Protein AF-A0A2G7GCL4-F1 (afdb_monomer_lite)

Radius of gyration: 26.11 Å; chains: 1; bounding box: 49×67×112 Å

Structure (mmCIF, N/CA/C/O backbone):
data_AF-A0A2G7GCL4-F1
#
_entry.id   AF-A0A2G7GCL4-F1
#
loop_
_atom_site.group_PDB
_atom_site.id
_atom_site.type_symbol
_atom_site.label_atom_id
_atom_site.label_alt_id
_atom_site.label_comp_id
_atom_site.label_asym_id
_atom_site.label_entity_id
_atom_site.label_seq_id
_atom_site.pdbx_PDB_ins_code
_atom_site.Cartn_x
_atom_site.Cartn_y
_atom_site.Cartn_z
_atom_site.occupancy
_atom_site.B_iso_or_equiv
_atom_site.auth_seq_id
_atom_site.auth_comp_id
_atom_site.auth_asym_id
_atom_site.auth_atom_id
_atom_site.pdbx_PDB_model_num
ATOM 1 N N . MET A 1 1 ? -1.255 14.300 70.061 1.00 34.47 1 MET A N 1
ATOM 2 C CA . MET A 1 1 ? -2.234 13.269 69.659 1.00 34.47 1 MET A CA 1
ATOM 3 C C . MET A 1 1 ? -1.829 12.737 68.289 1.00 34.47 1 MET A C 1
ATOM 5 O O . MET A 1 1 ? -1.855 13.490 67.329 1.00 34.47 1 MET A O 1
ATOM 9 N N . GLN A 1 2 ? -1.358 11.488 68.233 1.00 33.50 2 GLN A N 1
ATOM 10 C CA . GLN A 1 2 ? -1.425 10.609 67.046 1.00 33.50 2 GLN A CA 1
ATOM 11 C C . GLN A 1 2 ? -2.884 10.098 66.883 1.00 33.50 2 GLN A C 1
ATOM 13 O O . GLN A 1 2 ? -3.646 10.353 67.822 1.00 33.50 2 GLN A O 1
ATOM 18 N N . PRO A 1 3 ? -3.308 9.356 65.823 1.00 44.25 3 PRO A N 1
ATOM 19 C CA . PRO A 1 3 ? -2.540 8.522 64.867 1.00 44.25 3 PRO A CA 1
ATOM 20 C C . PRO A 1 3 ? -3.001 8.709 63.384 1.00 44.25 3 PRO A C 1
ATOM 22 O O . PRO A 1 3 ? -3.888 9.504 63.118 1.00 44.25 3 PRO A O 1
ATOM 25 N N . LEU A 1 4 ? -2.397 8.144 62.329 1.00 31.39 4 LEU A N 1
ATOM 26 C CA . LEU A 1 4 ? -2.371 6.722 61.967 1.00 31.39 4 LEU A CA 1
ATOM 27 C C . LEU A 1 4 ? -1.352 6.429 60.851 1.00 31.39 4 LEU A C 1
ATOM 29 O O . LEU A 1 4 ? -1.263 7.119 59.840 1.00 31.39 4 LEU A O 1
ATOM 33 N N . PHE A 1 5 ? -0.636 5.330 61.067 1.00 28.91 5 PHE A N 1
ATOM 34 C CA . PHE A 1 5 ? 0.235 4.606 60.150 1.00 28.91 5 PHE A CA 1
ATOM 35 C C . PHE A 1 5 ? -0.515 4.034 58.935 1.00 28.91 5 PHE A C 1
ATOM 37 O O . PHE A 1 5 ? -1.630 3.541 59.091 1.00 28.91 5 PHE A O 1
ATOM 44 N N . ARG A 1 6 ? 0.178 3.910 57.792 1.00 32.03 6 ARG A N 1
ATOM 45 C CA . ARG A 1 6 ? 0.459 2.613 57.131 1.00 32.03 6 ARG A CA 1
ATOM 46 C C . ARG A 1 6 ? 1.382 2.808 55.924 1.00 32.03 6 ARG A C 1
ATOM 48 O O . ARG A 1 6 ? 0.963 3.227 54.855 1.00 32.03 6 ARG A O 1
ATOM 55 N N . ILE A 1 7 ? 2.642 2.434 56.117 1.00 35.44 7 ILE A N 1
ATOM 56 C CA . ILE A 1 7 ? 3.541 2.012 55.044 1.00 35.44 7 ILE A CA 1
ATOM 57 C C . ILE A 1 7 ? 3.104 0.593 54.671 1.00 35.44 7 ILE A C 1
ATOM 59 O O . ILE A 1 7 ? 3.055 -0.277 55.542 1.00 35.44 7 ILE A O 1
ATOM 63 N N . TRP A 1 8 ? 2.765 0.368 53.404 1.00 28.52 8 TRP A N 1
ATOM 64 C CA . TRP A 1 8 ? 2.705 -0.965 52.813 1.00 28.52 8 TRP A CA 1
ATOM 65 C C . TRP A 1 8 ? 3.650 -1.020 51.619 1.00 28.52 8 TRP A C 1
ATOM 67 O O . TRP A 1 8 ? 3.613 -0.200 50.706 1.00 28.52 8 TRP A O 1
ATOM 77 N N . THR A 1 9 ? 4.527 -2.005 51.698 1.00 33.12 9 THR A N 1
ATOM 78 C CA . THR A 1 9 ? 5.409 -2.516 50.667 1.00 33.12 9 THR A CA 1
ATOM 79 C C . THR A 1 9 ? 4.602 -3.187 49.551 1.00 33.12 9 THR A C 1
ATOM 81 O O . THR A 1 9 ? 3.688 -3.957 49.825 1.00 33.12 9 THR A O 1
ATOM 84 N N . GLN A 1 10 ? 4.975 -2.912 48.299 1.00 31.59 10 GLN A N 1
ATOM 85 C CA . GLN A 1 10 ? 5.361 -3.872 47.247 1.00 31.59 10 GLN A CA 1
ATOM 86 C C . GLN A 1 10 ? 4.987 -3.345 45.847 1.00 31.59 10 GLN A C 1
ATOM 88 O O . GLN A 1 10 ? 3.812 -3.090 45.582 1.00 31.59 10 GLN A O 1
ATOM 93 N N . PRO A 1 11 ? 5.951 -3.230 44.913 1.00 31.78 11 PRO A N 1
ATOM 94 C CA . PRO A 1 11 ? 5.629 -3.072 43.503 1.00 31.78 11 PRO A CA 1
ATOM 95 C C . PRO A 1 11 ? 5.008 -4.376 42.993 1.00 31.78 11 PRO A C 1
ATOM 97 O O . PRO A 1 11 ? 5.605 -5.447 43.112 1.00 31.78 11 PRO A O 1
ATOM 100 N N . ARG A 1 12 ? 3.802 -4.294 42.419 1.00 30.84 12 ARG A N 1
ATOM 101 C CA . ARG A 1 12 ? 3.259 -5.391 41.613 1.00 30.84 12 ARG A CA 1
ATOM 102 C C . ARG A 1 12 ? 4.207 -5.612 40.441 1.00 30.84 12 ARG A C 1
ATOM 104 O O . ARG A 1 12 ? 4.408 -4.731 39.610 1.00 30.84 12 ARG A O 1
ATOM 111 N N . THR A 1 13 ? 4.795 -6.794 40.414 1.00 31.61 13 THR A N 1
ATOM 112 C CA . THR A 1 13 ? 5.528 -7.335 39.282 1.00 31.61 13 THR A CA 1
ATOM 113 C C . THR A 1 13 ? 4.618 -7.343 38.054 1.00 31.61 13 THR A C 1
ATOM 115 O O . THR A 1 13 ? 3.558 -7.968 38.055 1.00 31.61 13 THR A O 1
ATOM 118 N N . LEU A 1 14 ? 5.027 -6.638 36.998 1.00 31.55 14 LEU A N 1
ATOM 119 C CA . LEU A 1 14 ? 4.487 -6.839 35.657 1.00 31.55 14 LEU A CA 1
ATOM 120 C C . LEU A 1 14 ? 4.837 -8.271 35.246 1.00 31.55 14 LEU A C 1
ATOM 122 O O . LEU A 1 14 ? 5.999 -8.594 35.000 1.00 31.55 14 LEU A O 1
ATOM 126 N N . SER A 1 15 ? 3.842 -9.154 35.236 1.00 29.58 15 SER A N 1
ATOM 127 C CA . SER A 1 15 ? 3.988 -10.481 34.656 1.00 29.58 15 SER A CA 1
ATOM 128 C C . SER A 1 15 ? 4.173 -10.330 33.151 1.00 29.58 15 SER A C 1
ATOM 130 O O . SER A 1 15 ? 3.263 -9.898 32.444 1.00 29.58 15 SER A O 1
ATOM 132 N N . THR A 1 16 ? 5.353 -10.692 32.667 1.00 36.16 16 THR A N 1
ATOM 133 C CA . THR A 1 16 ? 5.615 -10.919 31.250 1.00 36.16 16 THR A CA 1
ATOM 134 C C . THR A 1 16 ? 4.703 -12.038 30.728 1.00 36.16 16 THR A C 1
ATOM 136 O O . THR A 1 16 ? 4.545 -13.063 31.405 1.00 36.16 16 THR A O 1
ATOM 139 N N . PRO A 1 17 ? 4.104 -11.907 29.532 1.00 33.00 17 PRO A N 1
ATOM 140 C CA . PRO A 1 17 ? 3.507 -13.051 28.857 1.00 33.00 17 PRO A CA 1
ATOM 141 C C . PRO A 1 17 ? 4.600 -14.095 28.610 1.00 33.00 17 PRO A C 1
ATOM 143 O O . PRO A 1 17 ? 5.636 -13.800 28.011 1.00 33.00 17 PRO A O 1
ATOM 146 N N . ARG A 1 18 ? 4.402 -15.316 29.118 1.00 31.20 18 ARG A N 1
ATOM 147 C CA . ARG A 1 18 ? 5.314 -16.434 28.860 1.00 31.20 18 ARG A CA 1
ATOM 148 C C . ARG A 1 18 ? 5.315 -16.780 27.363 1.00 31.20 18 ARG A C 1
ATOM 150 O O . ARG A 1 18 ? 4.242 -16.826 26.762 1.00 31.20 18 ARG A O 1
ATOM 157 N N . PRO A 1 19 ? 6.483 -17.100 26.783 1.00 33.97 19 PRO A N 1
ATOM 158 C CA . PRO A 1 19 ? 6.584 -17.569 25.411 1.00 33.97 19 PRO A CA 1
ATOM 159 C C . PRO A 1 19 ? 6.065 -19.010 25.332 1.00 33.97 19 PRO A C 1
ATOM 161 O O . PRO A 1 19 ? 6.583 -19.902 26.005 1.00 33.97 19 PRO A O 1
ATOM 164 N N . PHE A 1 20 ? 5.050 -19.261 24.509 1.00 32.16 20 PHE A N 1
ATOM 165 C CA . PHE A 1 20 ? 4.654 -20.623 24.159 1.00 32.16 20 PHE A CA 1
ATOM 166 C C . PHE A 1 20 ? 5.463 -21.096 22.951 1.00 32.16 20 PHE A C 1
ATOM 168 O O . PHE A 1 20 ? 5.054 -20.937 21.808 1.00 32.16 20 PHE A O 1
ATOM 175 N N . LEU A 1 21 ? 6.612 -21.715 23.220 1.00 35.19 21 LEU A N 1
ATOM 176 C CA . LEU A 1 21 ? 7.235 -22.677 22.314 1.00 35.19 21 LEU A CA 1
ATOM 177 C C . LEU A 1 21 ? 7.786 -23.846 23.134 1.00 35.19 21 LEU A C 1
ATOM 179 O O . LEU A 1 21 ? 8.805 -23.710 23.801 1.00 35.19 21 LEU A O 1
ATOM 183 N N . SER A 1 22 ? 7.130 -25.007 23.055 1.00 28.30 22 SER A N 1
ATOM 184 C CA . SER A 1 22 ? 7.826 -26.300 23.002 1.00 28.30 22 SER A CA 1
ATOM 185 C C . SER A 1 22 ? 6.881 -27.414 22.539 1.00 28.30 22 SER A C 1
ATOM 187 O O . SER A 1 22 ? 5.904 -27.753 23.200 1.00 28.30 22 SER A O 1
ATOM 189 N N . SER A 1 23 ? 7.172 -27.989 21.376 1.00 31.08 23 SER A N 1
ATOM 190 C CA . SER A 1 23 ? 7.151 -29.444 21.165 1.00 31.08 23 SER A CA 1
ATOM 191 C C . SER A 1 23 ? 7.752 -29.752 19.795 1.00 31.08 23 SER A C 1
ATOM 193 O O . SER A 1 23 ? 7.082 -29.897 18.779 1.00 31.08 23 SER A O 1
ATOM 195 N N . ILE A 1 24 ? 9.081 -29.839 19.798 1.00 34.69 24 ILE A N 1
ATOM 196 C CA 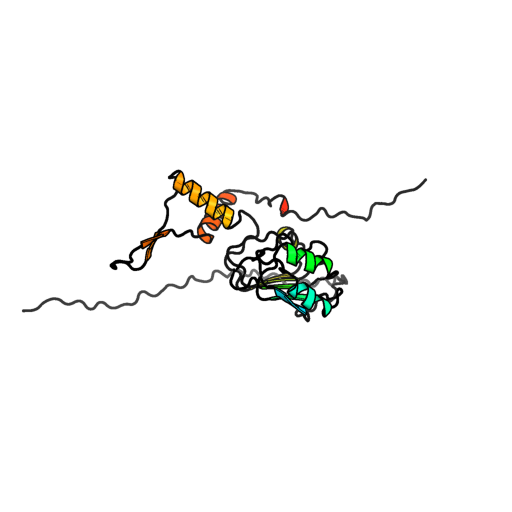. ILE A 1 24 ? 9.858 -30.536 18.779 1.00 34.69 24 ILE A CA 1
ATOM 197 C C . ILE A 1 24 ? 9.599 -32.031 18.988 1.00 34.69 24 ILE A C 1
ATOM 199 O O . ILE A 1 24 ? 10.014 -32.589 20.002 1.00 34.69 24 ILE A O 1
ATOM 203 N N . LEU A 1 25 ? 8.956 -32.690 18.024 1.00 34.44 25 LEU A N 1
ATOM 204 C CA . LEU A 1 25 ? 9.094 -34.132 17.844 1.00 34.44 25 LEU A CA 1
ATOM 205 C C . LEU A 1 25 ? 10.123 -34.380 16.740 1.00 34.44 25 LEU A C 1
ATOM 207 O O . LEU A 1 25 ? 9.911 -34.070 15.571 1.00 34.44 25 LEU A O 1
ATOM 211 N N . HIS A 1 26 ? 11.263 -34.927 17.156 1.00 29.97 26 HIS A N 1
ATOM 212 C CA . HIS A 1 26 ? 12.289 -35.512 16.302 1.00 29.97 26 HIS A CA 1
ATOM 213 C C . HIS A 1 26 ? 11.703 -36.604 15.391 1.00 29.97 26 HIS A C 1
ATOM 215 O O . HIS A 1 26 ? 11.129 -37.577 15.881 1.00 29.97 26 HIS A O 1
ATOM 221 N N . ARG A 1 27 ? 11.986 -36.532 14.085 1.00 29.58 27 ARG A N 1
ATOM 222 C CA . ARG A 1 27 ? 12.195 -37.723 13.247 1.00 29.58 27 ARG A CA 1
ATOM 223 C C . ARG A 1 27 ? 13.340 -37.490 12.251 1.00 29.58 27 ARG A C 1
ATOM 225 O O . ARG A 1 27 ? 13.553 -36.353 11.840 1.00 29.58 27 ARG A O 1
ATOM 232 N N . PRO A 1 28 ? 14.115 -38.541 11.931 1.00 32.56 28 PRO A N 1
ATOM 233 C CA . PRO A 1 28 ? 15.474 -38.410 11.422 1.00 32.56 28 PRO A CA 1
ATOM 234 C C . PRO A 1 28 ? 15.552 -38.140 9.916 1.00 32.56 28 PRO A C 1
ATOM 236 O O . PRO A 1 28 ? 14.681 -38.532 9.142 1.00 32.56 28 PRO A O 1
ATOM 239 N N . ASN A 1 29 ? 16.673 -37.516 9.547 1.00 35.94 29 ASN A N 1
ATOM 240 C CA . ASN A 1 29 ? 17.211 -37.320 8.202 1.00 35.94 29 ASN A CA 1
ATOM 241 C C . ASN A 1 29 ? 16.933 -38.484 7.237 1.00 35.94 29 ASN A C 1
ATOM 243 O O . ASN A 1 29 ? 17.427 -39.593 7.436 1.00 35.94 29 ASN A O 1
ATOM 247 N N . ALA A 1 30 ? 16.297 -38.170 6.110 1.00 30.78 30 ALA A N 1
ATOM 248 C CA . ALA A 1 30 ? 16.433 -38.927 4.874 1.00 30.78 30 ALA A CA 1
ATOM 249 C C . ALA A 1 30 ? 16.837 -37.954 3.759 1.00 30.78 30 ALA A C 1
ATOM 251 O O . ALA A 1 30 ? 16.027 -37.191 3.240 1.00 30.78 30 ALA A O 1
ATOM 252 N N . TYR A 1 31 ? 18.125 -37.965 3.417 1.00 33.78 31 TYR A N 1
ATOM 253 C CA . TYR A 1 31 ? 18.654 -37.307 2.227 1.00 33.78 31 TYR A CA 1
ATOM 254 C C . TYR A 1 31 ? 18.072 -37.981 0.978 1.00 33.78 31 TYR A C 1
ATOM 256 O O . TYR A 1 31 ? 18.535 -39.047 0.574 1.00 33.78 31 TYR A O 1
ATOM 264 N N . SER A 1 32 ? 17.108 -37.348 0.313 1.00 34.53 32 SER A N 1
ATOM 265 C CA . SER A 1 32 ? 16.798 -37.651 -1.084 1.00 34.53 32 SER A CA 1
ATOM 266 C C . SER A 1 32 ? 17.599 -36.707 -1.981 1.00 34.53 32 SER A C 1
ATOM 268 O O . SER A 1 32 ? 17.262 -35.534 -2.141 1.00 34.53 32 SER A O 1
ATOM 270 N N . LYS A 1 33 ? 18.687 -37.221 -2.570 1.00 40.50 33 LYS A N 1
ATOM 271 C CA . LYS A 1 33 ? 19.385 -36.586 -3.697 1.00 40.50 33 LYS A CA 1
ATOM 272 C C . LYS A 1 33 ? 18.438 -36.536 -4.901 1.00 40.50 33 LYS A C 1
ATOM 274 O O . LYS A 1 33 ? 18.411 -37.457 -5.707 1.00 40.50 33 LYS A O 1
ATOM 279 N N . GLY A 1 34 ? 17.693 -35.446 -5.030 1.00 32.16 34 GLY A N 1
ATOM 280 C CA . GLY A 1 34 ? 17.036 -35.040 -6.266 1.00 32.16 34 GLY A CA 1
ATOM 281 C C . GLY A 1 34 ? 17.627 -33.711 -6.711 1.00 32.16 34 GLY A C 1
ATOM 282 O O . GLY A 1 34 ? 17.251 -32.667 -6.191 1.00 32.16 34 GLY A O 1
ATOM 283 N N . ARG A 1 35 ? 18.581 -33.732 -7.651 1.00 37.94 35 ARG A N 1
ATOM 284 C CA . ARG A 1 35 ? 18.960 -32.522 -8.393 1.00 37.94 35 ARG A CA 1
ATOM 285 C C . ARG A 1 35 ? 17.772 -32.142 -9.277 1.00 37.94 35 ARG A C 1
ATOM 287 O O . ARG A 1 35 ? 17.661 -32.648 -10.387 1.00 37.94 35 ARG A O 1
ATOM 294 N N . MET A 1 36 ? 16.913 -31.246 -8.806 1.00 36.25 36 MET A N 1
ATOM 295 C CA . MET A 1 36 ? 16.247 -30.318 -9.712 1.00 36.25 36 MET A CA 1
ATOM 296 C C . MET A 1 36 ? 17.133 -29.082 -9.787 1.00 36.25 36 MET A C 1
ATOM 298 O O . MET A 1 36 ? 17.322 -28.377 -8.798 1.00 36.25 36 MET A O 1
ATOM 302 N N . ALA A 1 37 ? 17.737 -28.869 -10.954 1.00 38.06 37 ALA A N 1
ATOM 303 C CA . ALA A 1 37 ? 18.335 -27.592 -11.294 1.00 38.06 37 ALA A CA 1
ATOM 304 C C . ALA A 1 37 ? 17.191 -26.575 -11.370 1.00 38.06 37 ALA A C 1
ATOM 306 O O . ALA A 1 37 ? 16.539 -26.433 -12.400 1.00 38.06 37 ALA A O 1
ATOM 307 N N . SER A 1 38 ? 16.893 -25.936 -10.241 1.00 38.28 38 SER A N 1
ATOM 308 C CA . SER A 1 38 ? 16.047 -24.758 -10.233 1.00 38.28 38 SER A CA 1
ATOM 309 C C . SER A 1 38 ? 16.881 -23.643 -10.844 1.00 38.28 38 SER A C 1
ATOM 311 O O . SER A 1 38 ? 17.872 -23.210 -10.254 1.00 38.28 38 SER A O 1
ATOM 313 N N . THR A 1 39 ? 16.525 -23.216 -12.051 1.00 36.31 39 THR A N 1
ATOM 314 C CA . THR A 1 39 ? 16.969 -21.944 -12.624 1.00 36.31 39 THR A CA 1
ATOM 315 C C . THR A 1 39 ? 16.328 -20.813 -11.820 1.00 36.31 39 THR A C 1
ATOM 317 O O . THR A 1 39 ? 15.466 -20.090 -12.308 1.00 36.31 39 THR A O 1
ATOM 320 N N . VAL A 1 40 ? 16.702 -20.698 -10.546 1.00 44.78 40 VAL A N 1
ATOM 321 C CA . VAL A 1 40 ? 16.515 -19.473 -9.784 1.00 44.78 40 VAL A CA 1
ATOM 322 C C . VAL A 1 40 ? 17.597 -18.554 -10.309 1.00 44.78 40 VAL A C 1
ATOM 324 O O . VAL A 1 40 ? 18.769 -18.709 -9.964 1.00 44.78 40 VAL A O 1
ATOM 327 N N . THR A 1 41 ? 17.221 -17.641 -11.203 1.00 47.59 41 THR A N 1
ATOM 328 C CA . THR A 1 41 ? 17.999 -16.426 -11.438 1.00 47.59 41 THR A CA 1
ATOM 329 C C . THR A 1 41 ? 18.402 -15.911 -10.067 1.00 47.59 41 THR A C 1
ATOM 331 O O . THR A 1 41 ? 17.537 -15.714 -9.214 1.00 47.59 41 THR A O 1
ATOM 334 N N . GLN A 1 42 ? 19.706 -15.835 -9.818 1.00 48.59 42 GLN A N 1
ATOM 335 C CA . GLN A 1 42 ? 20.280 -15.525 -8.518 1.00 48.59 42 GLN A CA 1
ATOM 336 C C . GLN A 1 42 ? 19.870 -14.095 -8.141 1.00 48.59 42 GLN A C 1
ATOM 338 O O . GLN A 1 42 ? 20.578 -13.139 -8.436 1.00 48.59 42 GLN A O 1
ATOM 343 N N . LEU A 1 43 ? 18.681 -13.940 -7.554 1.00 54.03 43 LEU A N 1
ATOM 344 C CA . LEU A 1 43 ? 18.196 -12.671 -7.036 1.00 54.03 43 LEU A CA 1
ATOM 345 C C . LEU A 1 43 ? 19.188 -12.248 -5.960 1.00 54.03 43 LEU A C 1
ATOM 347 O O . LEU A 1 43 ? 19.338 -12.920 -4.936 1.00 54.03 43 LEU A O 1
ATOM 351 N N . SER A 1 44 ? 19.906 -11.155 -6.215 1.00 60.66 44 SER A N 1
ATOM 352 C CA . SER A 1 44 ? 20.690 -10.522 -5.165 1.00 60.66 44 SER A CA 1
ATOM 353 C C . SER A 1 44 ? 19.735 -10.186 -4.024 1.00 60.66 44 SER A C 1
ATOM 355 O O . SER A 1 44 ? 18.756 -9.472 -4.225 1.00 60.66 44 SER A O 1
ATOM 357 N N . LEU A 1 45 ? 20.013 -10.691 -2.820 1.00 57.75 45 LEU A N 1
ATOM 358 C CA . LEU A 1 45 ? 19.227 -10.374 -1.620 1.00 57.75 45 LEU A CA 1
ATOM 359 C C . LEU A 1 45 ? 19.344 -8.891 -1.223 1.00 57.75 45 LEU A C 1
ATOM 361 O O . LEU A 1 45 ? 18.579 -8.417 -0.388 1.00 57.75 45 LEU A O 1
ATOM 365 N N . LYS A 1 46 ? 20.305 -8.170 -1.814 1.00 66.06 46 LYS A N 1
ATOM 366 C CA . LYS A 1 46 ? 20.506 -6.724 -1.691 1.00 66.06 46 LYS A CA 1
ATOM 367 C C . LYS A 1 46 ? 20.854 -6.166 -3.075 1.00 66.06 46 LYS A C 1
ATOM 369 O O . LYS A 1 46 ? 22.040 -6.009 -3.381 1.00 66.06 46 LYS A O 1
ATOM 374 N N . PRO A 1 47 ? 19.870 -5.987 -3.968 1.00 79.25 47 PRO A N 1
ATOM 375 C CA . PRO A 1 47 ? 20.148 -5.375 -5.257 1.00 79.25 47 PRO A CA 1
ATOM 376 C C . PRO A 1 47 ? 20.565 -3.911 -5.054 1.00 79.25 47 PRO A C 1
ATOM 378 O O . PRO A 1 47 ? 20.304 -3.322 -4.008 1.00 79.25 47 PRO A O 1
ATOM 381 N N . HIS A 1 48 ? 21.275 -3.338 -6.025 1.00 88.31 48 HIS A N 1
ATOM 382 C CA . HIS A 1 48 ? 21.583 -1.911 -6.006 1.00 88.31 48 HIS A CA 1
ATOM 383 C C . HIS A 1 48 ? 20.378 -1.153 -6.562 1.00 88.31 48 HIS A C 1
ATOM 385 O O . HIS A 1 48 ? 20.104 -1.233 -7.759 1.00 88.31 48 HIS A O 1
ATOM 391 N N . HIS A 1 49 ? 19.633 -0.475 -5.691 1.00 92.38 49 HIS A N 1
ATOM 392 C CA . HIS A 1 49 ? 18.437 0.261 -6.089 1.00 92.38 49 HIS A CA 1
ATOM 393 C C . HIS A 1 49 ? 18.771 1.656 -6.594 1.00 92.38 49 HIS A C 1
ATOM 395 O O . HIS A 1 49 ? 19.515 2.397 -5.950 1.00 92.38 49 HIS A O 1
ATOM 401 N N . HIS A 1 50 ? 18.147 2.029 -7.707 1.00 96.38 50 HIS A N 1
ATOM 402 C CA . HIS A 1 50 ? 18.072 3.425 -8.116 1.00 96.38 50 HIS A CA 1
ATOM 403 C C . HIS A 1 50 ? 17.011 4.116 -7.272 1.00 96.38 50 HIS A C 1
ATOM 405 O O . HIS A 1 50 ? 15.948 3.543 -7.031 1.00 96.38 50 HIS A O 1
ATOM 411 N N . VAL A 1 51 ? 17.319 5.321 -6.807 1.00 96.81 51 VAL A N 1
ATOM 412 C CA . VAL A 1 51 ? 16.443 6.078 -5.915 1.00 96.81 51 VAL A CA 1
ATOM 413 C C . VAL A 1 51 ? 15.654 7.097 -6.722 1.00 96.81 51 VAL A C 1
ATOM 415 O O . VAL A 1 51 ? 16.229 7.825 -7.531 1.00 96.81 51 VAL A O 1
ATOM 418 N N . VAL A 1 52 ? 14.352 7.150 -6.469 1.00 95.88 52 VAL A N 1
ATOM 419 C CA . VAL A 1 52 ? 13.438 8.187 -6.941 1.00 95.88 52 VAL A CA 1
ATOM 420 C C . VAL A 1 52 ? 12.760 8.800 -5.724 1.00 95.88 52 VAL A C 1
ATOM 422 O O . VAL A 1 52 ? 12.296 8.079 -4.843 1.00 95.88 52 VAL A O 1
ATOM 425 N N . LYS A 1 53 ? 12.719 10.127 -5.677 1.00 94.06 53 LYS A N 1
ATOM 426 C CA . LYS A 1 53 ? 12.041 10.893 -4.629 1.00 94.06 53 LYS A CA 1
ATOM 427 C C . LYS A 1 53 ? 10.707 11.393 -5.149 1.00 94.06 53 LYS A C 1
ATOM 429 O O . LYS A 1 53 ? 10.638 11.859 -6.289 1.00 94.06 53 LYS A O 1
ATOM 434 N N . ILE A 1 54 ? 9.684 11.266 -4.321 1.00 91.00 54 ILE A N 1
ATOM 435 C CA . ILE A 1 54 ? 8.297 11.548 -4.668 1.00 91.00 54 ILE A CA 1
ATOM 436 C C . ILE A 1 54 ? 7.767 12.640 -3.749 1.00 91.00 54 ILE A C 1
ATOM 438 O O . ILE A 1 54 ? 7.963 12.591 -2.539 1.00 91.00 54 ILE A O 1
ATOM 442 N N . GLU A 1 55 ? 7.090 13.624 -4.338 1.00 79.75 55 GLU A N 1
ATOM 443 C CA . GLU A 1 55 ? 6.516 14.749 -3.592 1.00 79.75 55 GLU A CA 1
ATOM 444 C C . GLU A 1 55 ? 5.196 14.377 -2.889 1.00 79.75 55 GLU A C 1
ATOM 446 O O . GLU A 1 55 ? 4.750 15.096 -1.993 1.00 79.75 55 GLU A O 1
ATOM 451 N N . GLY A 1 56 ? 4.603 13.235 -3.257 1.00 68.31 56 GLY A N 1
ATOM 452 C CA . GLY A 1 56 ? 3.470 12.607 -2.577 1.00 68.31 56 GLY A CA 1
ATOM 453 C C . GLY A 1 56 ? 2.110 12.904 -3.197 1.00 68.31 56 GLY A C 1
ATOM 454 O O . GLY A 1 56 ? 1.986 13.601 -4.198 1.00 68.31 56 GLY A O 1
ATOM 455 N N . ALA A 1 57 ? 1.044 12.391 -2.582 1.00 59.78 57 ALA A N 1
ATOM 456 C CA . ALA A 1 57 ? -0.320 12.409 -3.130 1.00 59.78 57 ALA A CA 1
ATOM 457 C C . ALA A 1 57 ? -1.016 13.791 -3.178 1.00 59.78 57 ALA A C 1
ATOM 459 O O . ALA A 1 57 ? -2.209 13.875 -3.476 1.00 59.78 57 ALA A O 1
ATOM 460 N N . ARG A 1 58 ? -0.320 14.897 -2.882 1.00 63.56 58 ARG A N 1
ATOM 461 C CA . ARG A 1 58 ? -0.883 16.252 -3.008 1.00 63.56 58 ARG A CA 1
ATOM 462 C C . ARG A 1 58 ? -0.892 16.687 -4.474 1.00 63.56 58 ARG A C 1
ATOM 464 O O . ARG A 1 58 ? -0.065 17.481 -4.905 1.00 63.56 58 ARG A O 1
ATOM 471 N N . GLU A 1 59 ? -1.885 16.195 -5.210 1.00 61.31 59 GLU A N 1
ATOM 472 C CA . GLU A 1 59 ? -2.101 16.457 -6.642 1.00 61.31 59 GLU A CA 1
ATOM 473 C C . GLU A 1 59 ? -2.445 17.923 -6.983 1.00 61.31 59 GLU A C 1
ATOM 475 O O . GLU A 1 59 ? -2.562 18.272 -8.155 1.00 61.31 59 GLU A O 1
ATOM 480 N N . ASP A 1 60 ? -2.591 18.799 -5.983 1.00 60.19 60 ASP A N 1
ATOM 481 C CA . ASP A 1 60 ? -3.090 20.173 -6.140 1.00 60.19 60 ASP A CA 1
ATOM 482 C C . ASP A 1 60 ? -2.117 21.128 -6.865 1.00 60.19 60 ASP A C 1
ATOM 484 O O . ASP A 1 60 ? -2.424 22.312 -7.035 1.00 60.19 60 ASP A O 1
ATOM 488 N N . SER A 1 61 ? -0.940 20.656 -7.291 1.00 63.38 61 SER A N 1
ATOM 489 C CA . SER A 1 61 ? 0.003 21.456 -8.074 1.00 63.38 61 SER A CA 1
ATOM 490 C C . SER A 1 61 ? -0.128 21.169 -9.575 1.00 63.38 61 SER A C 1
ATOM 492 O O . SER A 1 61 ? -0.112 20.022 -10.020 1.00 63.38 61 SER A O 1
ATOM 494 N N . GLU A 1 62 ? -0.218 22.222 -10.395 1.00 64.62 62 GLU A N 1
ATOM 495 C CA . GLU A 1 62 ? -0.279 22.087 -11.865 1.00 64.62 62 GLU A CA 1
ATOM 496 C C . GLU A 1 62 ? 0.940 21.331 -12.434 1.00 64.62 62 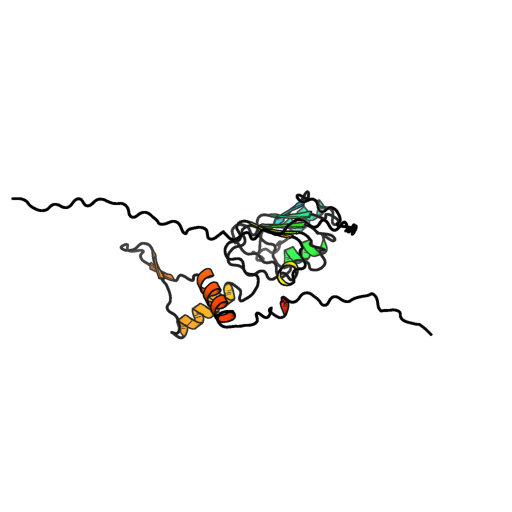GLU A C 1
ATOM 498 O O . GLU A 1 62 ? 0.837 20.665 -13.467 1.00 64.62 62 GLU A O 1
ATOM 503 N N . ASN A 1 63 ? 2.059 21.355 -11.705 1.00 70.06 63 ASN A N 1
ATOM 504 C CA . ASN A 1 63 ? 3.335 20.751 -12.082 1.00 70.06 63 ASN A CA 1
ATOM 505 C C . ASN A 1 63 ? 3.583 19.386 -11.415 1.00 70.06 63 ASN A C 1
ATOM 507 O O . ASN A 1 63 ? 4.705 18.881 -11.463 1.00 70.06 63 ASN A O 1
ATOM 511 N N . HIS A 1 64 ? 2.558 18.768 -10.809 1.00 75.94 64 HIS A N 1
ATOM 512 C CA . HIS A 1 64 ? 2.723 17.503 -10.089 1.00 75.94 64 HIS A CA 1
ATOM 513 C C . HIS A 1 64 ? 3.353 16.432 -10.990 1.00 75.94 64 HIS A C 1
ATOM 515 O O . HIS A 1 64 ? 2.791 16.088 -12.039 1.00 75.94 64 HIS A O 1
ATOM 521 N N . GLY A 1 65 ? 4.527 15.927 -10.607 1.00 82.56 65 GLY A N 1
ATOM 522 C CA . GLY A 1 65 ? 5.299 14.937 -11.363 1.00 82.56 65 GLY A CA 1
ATOM 523 C C . GLY A 1 65 ? 6.327 15.483 -12.370 1.00 82.56 65 GLY A C 1
ATOM 524 O O . GLY A 1 65 ? 7.036 14.681 -12.980 1.00 82.56 65 GLY A O 1
ATOM 525 N N . GLU A 1 66 ? 6.477 16.801 -12.561 1.00 87.94 66 GLU A N 1
ATOM 526 C CA . GLU A 1 66 ? 7.556 17.359 -13.405 1.00 87.94 66 GLU A CA 1
ATOM 527 C C . GLU A 1 66 ? 8.952 17.076 -12.829 1.00 87.94 66 GLU A C 1
ATOM 529 O O . GLU A 1 66 ? 9.891 16.739 -13.567 1.00 87.94 66 GLU A O 1
ATOM 534 N N . ASP A 1 67 ? 9.072 17.142 -11.505 1.00 89.19 67 ASP A N 1
ATOM 535 C CA . ASP A 1 67 ? 10.299 16.824 -10.778 1.00 89.19 67 ASP A CA 1
ATOM 536 C C . ASP A 1 67 ? 10.637 15.337 -10.892 1.00 89.19 67 ASP A C 1
ATOM 538 O O . ASP A 1 67 ? 11.787 14.976 -11.164 1.00 89.19 67 ASP A O 1
ATOM 542 N N . LEU A 1 68 ? 9.624 14.469 -10.810 1.00 93.62 68 LEU A N 1
ATOM 543 C CA . LEU A 1 68 ? 9.766 13.043 -11.096 1.00 93.62 68 LEU A CA 1
ATOM 544 C C . LEU A 1 68 ? 10.288 12.824 -12.523 1.00 93.62 68 LEU A C 1
ATOM 546 O O . LEU A 1 68 ? 11.307 12.163 -12.714 1.00 93.62 68 LEU A O 1
ATOM 550 N N . ILE A 1 69 ? 9.655 13.421 -13.537 1.00 94.06 69 ILE A N 1
ATOM 551 C CA . ILE A 1 69 ? 10.095 13.296 -14.938 1.00 94.06 69 ILE A CA 1
ATOM 552 C C . ILE A 1 69 ? 11.548 13.760 -15.101 1.00 94.06 69 ILE A C 1
ATOM 554 O O . ILE A 1 69 ? 12.328 13.145 -15.835 1.00 94.06 69 ILE A O 1
ATOM 558 N N . SER A 1 70 ? 11.935 14.837 -14.421 1.00 93.62 70 SER A N 1
ATOM 559 C CA . SER A 1 70 ? 13.298 15.363 -14.470 1.00 93.62 70 SER A CA 1
ATOM 560 C C . SER A 1 70 ? 14.319 14.402 -13.857 1.00 93.62 70 SER A C 1
ATOM 562 O O . SER A 1 70 ? 15.380 14.208 -14.454 1.00 93.62 70 SER A O 1
ATOM 564 N N . GLN A 1 71 ? 13.986 13.738 -12.744 1.00 94.88 71 GLN A N 1
ATOM 565 C CA . GLN A 1 71 ? 14.807 12.668 -12.164 1.00 94.88 71 GLN A CA 1
ATOM 566 C C . GLN A 1 71 ? 14.966 11.495 -13.144 1.00 94.88 71 GLN A C 1
ATOM 568 O O . GLN A 1 71 ? 16.088 11.054 -13.419 1.00 94.88 71 GLN A O 1
ATOM 573 N N . LEU A 1 72 ? 13.859 11.036 -13.737 1.00 96.06 72 LEU A N 1
ATOM 574 C CA . LEU A 1 72 ? 13.826 9.854 -14.606 1.00 96.06 72 LEU A CA 1
ATOM 575 C C . LEU A 1 72 ? 14.676 9.994 -15.875 1.00 96.06 72 LEU A C 1
ATOM 577 O O . LEU A 1 72 ? 15.214 8.997 -16.349 1.00 96.06 72 LEU A O 1
ATOM 581 N N . LYS A 1 73 ? 14.900 11.213 -16.386 1.00 95.19 73 LYS A N 1
ATOM 582 C CA . LYS A 1 73 ? 15.807 11.457 -17.530 1.00 95.19 73 LYS A CA 1
ATOM 583 C C . LYS A 1 73 ? 17.228 10.931 -17.306 1.00 95.19 73 LYS A C 1
ATOM 585 O O . LYS A 1 73 ? 17.931 10.653 -18.274 1.00 95.19 73 LYS A O 1
ATOM 590 N N . SER A 1 74 ? 17.660 10.838 -16.050 1.00 94.06 74 SER A N 1
ATOM 591 C CA . SER A 1 74 ? 18.997 10.367 -15.677 1.00 94.06 74 SER A CA 1
ATOM 592 C C . SER A 1 74 ? 19.058 8.879 -15.319 1.00 94.06 74 SER A C 1
ATOM 594 O O . SER A 1 74 ? 20.152 8.344 -15.145 1.00 94.06 74 SER A O 1
ATOM 596 N N . ILE A 1 75 ? 17.908 8.204 -15.227 1.00 95.50 75 ILE A N 1
ATOM 597 C CA . ILE A 1 75 ? 17.806 6.813 -14.783 1.00 95.50 75 ILE A CA 1
ATOM 598 C C . ILE A 1 75 ? 17.436 5.930 -15.983 1.00 95.50 75 ILE A C 1
ATOM 600 O O . ILE A 1 75 ? 16.398 6.164 -16.606 1.00 95.50 75 ILE A O 1
ATOM 604 N N . PRO A 1 76 ? 18.236 4.901 -16.319 1.00 95.31 76 PRO A N 1
ATOM 605 C CA . PRO A 1 76 ? 17.897 3.967 -17.390 1.00 95.31 76 PRO A CA 1
ATOM 606 C C . PRO A 1 76 ? 16.538 3.281 -17.168 1.00 95.31 76 PRO A C 1
ATOM 608 O O . PRO A 1 76 ? 16.149 2.989 -16.038 1.00 95.31 76 PRO A O 1
ATOM 611 N N . SER A 1 77 ? 15.805 3.009 -18.247 1.00 96.56 77 SER A N 1
ATOM 612 C CA . SER A 1 77 ? 14.475 2.375 -18.204 1.00 96.56 77 SER A CA 1
ATOM 613 C C . SER A 1 77 ? 14.507 0.861 -17.943 1.00 96.56 77 SER A C 1
ATOM 615 O O . SER A 1 77 ? 13.477 0.258 -17.623 1.00 96.56 77 SER A O 1
ATOM 617 N N . ASP A 1 78 ? 15.677 0.240 -18.094 1.00 95.19 78 ASP A N 1
ATOM 618 C CA . ASP A 1 78 ? 15.940 -1.199 -17.982 1.00 95.19 78 ASP A CA 1
ATOM 619 C C . ASP A 1 78 ? 16.540 -1.602 -16.624 1.00 95.19 78 ASP A C 1
ATOM 621 O O . ASP A 1 78 ? 17.014 -2.726 -16.445 1.00 95.19 78 ASP A O 1
ATOM 625 N N . ILE A 1 79 ? 16.516 -0.698 -15.640 1.00 96.75 79 ILE A N 1
ATOM 626 C CA . ILE A 1 79 ? 16.889 -1.044 -14.270 1.00 96.75 79 ILE A CA 1
ATOM 627 C C . ILE A 1 79 ? 15.952 -2.121 -13.715 1.00 96.75 79 ILE A C 1
ATOM 629 O O . ILE A 1 79 ? 14.780 -2.208 -14.072 1.00 96.75 79 ILE A O 1
ATOM 633 N N . THR A 1 80 ? 16.461 -2.909 -12.771 1.00 97.06 80 THR A N 1
ATOM 634 C CA . THR A 1 80 ? 15.704 -4.014 -12.161 1.00 97.06 80 THR A CA 1
ATOM 635 C C . THR A 1 80 ? 15.341 -3.776 -10.699 1.00 97.06 80 THR A C 1
ATOM 637 O O . THR A 1 80 ? 14.529 -4.509 -10.129 1.00 97.06 80 THR A O 1
ATOM 640 N N . ALA A 1 81 ? 15.927 -2.755 -10.073 1.00 97.56 81 ALA A N 1
ATOM 641 C CA . ALA A 1 81 ? 15.734 -2.442 -8.667 1.00 97.56 81 ALA A CA 1
ATOM 642 C C . ALA A 1 81 ? 15.496 -0.943 -8.469 1.00 97.56 81 ALA A C 1
ATOM 644 O O . ALA A 1 81 ? 16.361 -0.122 -8.787 1.00 97.56 81 ALA A O 1
ATOM 645 N N . LEU A 1 82 ? 14.326 -0.615 -7.924 1.00 98.12 82 LEU A N 1
ATOM 646 C CA . LEU A 1 82 ? 13.842 0.745 -7.707 1.00 98.12 82 LEU A CA 1
ATOM 647 C C . LEU A 1 82 ? 13.524 0.949 -6.227 1.00 98.12 82 LEU A C 1
ATOM 649 O O . LEU A 1 82 ? 12.863 0.113 -5.608 1.00 98.12 82 LEU A O 1
ATOM 653 N N . ARG A 1 83 ? 13.991 2.061 -5.671 1.00 97.56 83 ARG A N 1
ATOM 654 C CA . ARG A 1 83 ? 13.620 2.539 -4.345 1.00 97.56 83 ARG A CA 1
ATOM 655 C C . ARG A 1 83 ? 12.925 3.884 -4.483 1.00 97.56 83 ARG A C 1
ATOM 657 O O . ARG A 1 83 ? 13.474 4.799 -5.087 1.00 97.56 83 ARG A O 1
ATOM 664 N N . ILE A 1 84 ? 11.735 3.973 -3.916 1.00 96.69 84 ILE A N 1
ATOM 665 C CA . ILE A 1 84 ? 10.920 5.177 -3.861 1.00 96.69 84 ILE A CA 1
ATOM 666 C C . ILE A 1 84 ? 11.012 5.731 -2.439 1.00 96.69 84 ILE A C 1
ATOM 668 O O . ILE A 1 84 ? 10.845 4.979 -1.476 1.00 96.69 84 ILE A O 1
ATOM 672 N N . GLU A 1 85 ? 11.353 7.011 -2.319 1.00 94.31 85 GLU A N 1
ATOM 673 C CA . GLU A 1 85 ? 11.555 7.720 -1.054 1.00 94.31 85 GLU A CA 1
ATOM 674 C C . GLU A 1 85 ? 10.638 8.945 -0.923 1.00 94.31 85 GLU A C 1
ATOM 676 O O . GLU A 1 85 ? 10.101 9.442 -1.911 1.00 94.31 85 GLU A O 1
ATOM 681 N N . GLU A 1 86 ? 10.583 9.470 0.305 1.00 90.69 86 GLU A N 1
ATOM 682 C CA . GLU A 1 86 ? 9.879 10.685 0.751 1.00 90.69 86 GLU A CA 1
ATOM 683 C C . GLU A 1 86 ? 8.368 10.525 0.937 1.00 90.69 86 GLU A C 1
ATOM 685 O O . GLU A 1 86 ? 7.891 10.854 2.023 1.00 90.69 86 GLU A O 1
ATOM 690 N N . ASP A 1 87 ? 7.651 9.966 -0.035 1.00 91.62 87 ASP A N 1
ATOM 691 C CA . ASP A 1 87 ? 6.210 9.705 0.057 1.00 91.62 87 ASP A CA 1
ATOM 692 C C . ASP A 1 87 ? 5.779 8.603 -0.937 1.00 91.62 87 ASP A C 1
ATOM 694 O O . ASP A 1 87 ? 6.526 8.232 -1.853 1.00 91.62 87 ASP A O 1
ATOM 698 N N . ALA A 1 88 ? 4.562 8.081 -0.780 1.00 92.31 88 ALA A N 1
ATOM 699 C CA . ALA A 1 88 ? 3.967 7.167 -1.746 1.00 92.31 88 ALA A CA 1
ATOM 700 C C . ALA A 1 88 ? 3.568 7.904 -3.044 1.00 92.31 88 ALA A C 1
ATOM 702 O O . ALA A 1 88 ? 3.012 9.005 -2.982 1.00 92.31 88 ALA A O 1
ATOM 703 N N . PRO A 1 89 ? 3.798 7.312 -4.236 1.00 93.88 89 PRO A N 1
ATOM 704 C CA . PRO A 1 89 ? 3.378 7.915 -5.500 1.00 93.88 89 PRO A CA 1
ATOM 705 C C . PRO A 1 89 ? 1.863 8.081 -5.590 1.00 93.88 89 PRO A C 1
ATOM 707 O O . PRO A 1 89 ? 1.111 7.169 -5.251 1.00 93.88 89 PRO A O 1
ATOM 710 N N . SER A 1 90 ? 1.423 9.220 -6.122 1.00 91.88 90 SER A N 1
ATOM 711 C CA . SER A 1 90 ? 0.061 9.422 -6.634 1.00 91.88 90 SER A CA 1
ATOM 712 C C . SER A 1 90 ? -0.246 8.509 -7.829 1.00 91.88 90 SER A C 1
ATOM 714 O O . SER A 1 90 ? 0.659 7.945 -8.453 1.00 91.88 90 SER A O 1
ATOM 716 N N . ASP A 1 91 ? -1.517 8.423 -8.226 1.00 91.62 91 ASP A N 1
ATOM 717 C CA . ASP A 1 91 ? -1.941 7.664 -9.413 1.00 91.62 91 ASP A CA 1
ATOM 718 C C . ASP A 1 91 ? -1.224 8.163 -10.685 1.00 91.62 91 ASP A C 1
ATOM 720 O O . ASP A 1 91 ? -0.782 7.378 -11.531 1.00 91.62 91 ASP A O 1
ATOM 724 N N . LYS A 1 92 ? -1.027 9.485 -10.794 1.00 91.44 92 LYS A N 1
ATOM 725 C CA . LYS A 1 92 ? -0.282 10.116 -11.894 1.00 91.44 92 LYS A CA 1
ATOM 726 C C . LYS A 1 92 ? 1.196 9.721 -11.889 1.00 91.44 92 LYS A C 1
ATOM 728 O O . LYS A 1 92 ? 1.758 9.416 -12.942 1.00 91.44 92 LYS A O 1
ATOM 733 N N . GLU A 1 93 ? 1.839 9.720 -10.727 1.00 93.38 93 GLU A N 1
ATOM 734 C CA . GLU A 1 93 ? 3.254 9.356 -10.600 1.00 93.38 93 GLU A CA 1
ATOM 735 C C . GLU A 1 93 ? 3.480 7.863 -10.836 1.00 93.38 93 GLU A C 1
ATOM 737 O O . GLU A 1 93 ? 4.445 7.497 -11.509 1.00 93.38 93 GLU A O 1
ATOM 742 N N . TRP A 1 94 ? 2.560 7.000 -10.396 1.00 95.69 94 TRP A N 1
ATOM 743 C CA . TRP A 1 94 ? 2.581 5.583 -10.755 1.00 95.69 94 TRP A CA 1
ATOM 744 C C . TRP A 1 94 ? 2.513 5.366 -12.263 1.00 95.69 94 TRP A C 1
ATOM 746 O O . TRP A 1 94 ? 3.281 4.563 -12.799 1.00 95.69 94 TRP A O 1
ATOM 756 N N . ALA A 1 95 ? 1.659 6.113 -12.969 1.00 94.69 95 ALA A N 1
ATOM 757 C CA . ALA A 1 95 ? 1.579 6.045 -14.424 1.00 94.69 95 ALA A CA 1
ATOM 758 C C . ALA A 1 95 ? 2.896 6.475 -15.101 1.00 94.69 95 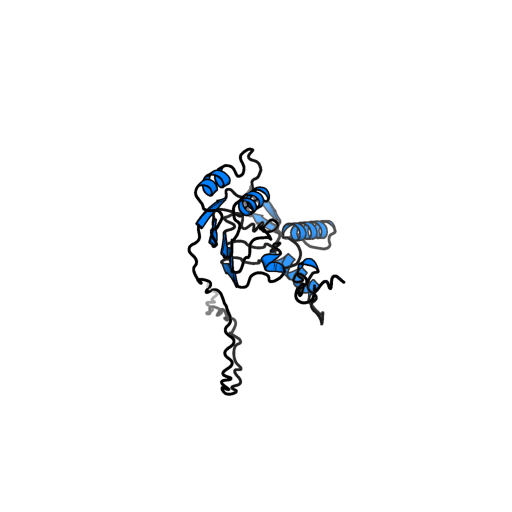ALA A C 1
ATOM 760 O O . ALA A 1 95 ? 3.340 5.828 -16.057 1.00 94.69 95 ALA A O 1
ATOM 761 N N . ILE A 1 96 ? 3.554 7.524 -14.593 1.00 95.81 96 ILE A N 1
ATOM 762 C CA . ILE A 1 96 ? 4.862 7.988 -15.084 1.00 95.81 96 ILE A CA 1
ATOM 763 C C . ILE A 1 96 ? 5.937 6.915 -14.850 1.00 95.81 96 ILE A C 1
ATOM 765 O O . ILE A 1 96 ? 6.638 6.529 -15.789 1.00 95.81 96 ILE A O 1
ATOM 769 N N . LEU A 1 97 ? 6.034 6.388 -13.625 1.00 97.12 97 LEU A N 1
ATOM 770 C CA . LEU A 1 97 ? 6.981 5.333 -13.254 1.00 97.12 97 LEU A CA 1
ATOM 771 C C . LEU A 1 97 ? 6.775 4.073 -14.099 1.00 97.12 97 LEU A C 1
ATOM 773 O O . LEU A 1 97 ? 7.734 3.527 -14.645 1.00 97.12 97 LEU A O 1
ATOM 777 N N . GLY A 1 98 ? 5.525 3.630 -14.234 1.00 97.00 98 GLY A N 1
ATOM 778 C CA . GLY A 1 98 ? 5.156 2.454 -15.014 1.00 97.00 98 GLY A CA 1
ATOM 779 C C . GLY A 1 98 ? 5.455 2.601 -16.501 1.00 97.00 98 GLY A C 1
ATOM 780 O O . GLY A 1 98 ? 5.831 1.623 -17.141 1.00 97.00 98 GLY A O 1
ATOM 781 N N . SER A 1 99 ? 5.331 3.812 -17.047 1.00 97.12 99 SER A N 1
ATOM 782 C CA . SER A 1 99 ? 5.657 4.087 -18.450 1.00 97.12 99 SER A CA 1
ATOM 783 C C . SER A 1 99 ? 7.164 4.124 -18.705 1.00 97.12 99 SER A C 1
ATOM 785 O O . SER A 1 99 ? 7.613 3.720 -19.776 1.00 97.12 99 SER A O 1
ATOM 787 N N . HIS A 1 100 ? 7.947 4.614 -17.740 1.00 97.88 100 HIS A N 1
ATOM 788 C CA . HIS A 1 100 ? 9.397 4.746 -17.879 1.00 97.88 100 HIS A CA 1
ATOM 789 C C . HIS A 1 100 ? 10.133 3.426 -17.640 1.00 97.88 100 HIS A C 1
ATOM 791 O O . HIS A 1 100 ? 11.003 3.063 -18.428 1.00 97.88 100 HIS A O 1
ATOM 797 N N . PHE A 1 101 ? 9.795 2.692 -16.577 1.00 97.88 101 PHE A N 1
ATOM 798 C CA . PHE A 1 101 ? 10.491 1.459 -16.213 1.00 97.88 101 PHE A CA 1
ATOM 799 C C . PHE A 1 101 ? 9.810 0.210 -16.765 1.00 97.88 101 PHE A C 1
ATOM 801 O O . PHE A 1 101 ? 8.597 0.023 -16.632 1.00 97.88 101 PHE A O 1
ATOM 808 N N . THR A 1 102 ? 10.616 -0.692 -17.325 1.00 95.44 102 THR A N 1
ATOM 809 C CA . THR A 1 102 ? 10.112 -1.869 -18.051 1.00 95.44 102 THR A CA 1
ATOM 810 C C . THR A 1 102 ? 10.344 -3.202 -17.339 1.00 95.44 102 THR A C 1
ATOM 812 O O . THR A 1 102 ? 9.576 -4.133 -17.570 1.00 95.44 102 THR A O 1
ATOM 815 N N . ASP A 1 103 ? 11.340 -3.299 -16.449 1.00 96.25 103 ASP A N 1
ATOM 816 C CA . ASP A 1 103 ? 11.773 -4.575 -15.851 1.00 96.25 103 ASP A CA 1
ATOM 817 C C . ASP A 1 103 ? 12.025 -4.493 -14.332 1.00 96.25 103 ASP A C 1
ATOM 819 O O . ASP A 1 103 ? 12.944 -5.114 -13.799 1.00 96.25 103 ASP A O 1
ATOM 823 N N . ILE A 1 104 ? 11.214 -3.730 -13.586 1.00 98.00 104 ILE A N 1
ATOM 824 C CA . ILE A 1 104 ? 11.368 -3.678 -12.124 1.00 98.00 104 ILE A CA 1
ATOM 825 C C . ILE A 1 104 ? 11.039 -5.046 -11.513 1.00 98.00 104 ILE A C 1
ATOM 827 O O . ILE A 1 104 ? 9.909 -5.531 -11.564 1.00 98.00 104 ILE A O 1
ATOM 831 N N . GLN A 1 105 ? 12.038 -5.648 -10.872 1.00 97.31 105 GLN A N 1
ATOM 832 C CA . GLN A 1 105 ? 11.946 -6.936 -10.182 1.00 97.31 105 GLN A CA 1
ATOM 833 C C . GLN A 1 105 ? 12.034 -6.785 -8.658 1.00 97.31 105 GLN A C 1
ATOM 835 O O . GLN A 1 105 ? 11.544 -7.646 -7.923 1.00 97.31 105 GLN A O 1
ATOM 840 N N . SER A 1 106 ? 12.654 -5.709 -8.166 1.00 97.69 106 SER A N 1
ATOM 841 C CA . SER A 1 106 ? 12.777 -5.404 -6.740 1.00 97.69 106 SER A CA 1
ATOM 842 C C . SER A 1 106 ? 12.357 -3.967 -6.453 1.00 97.69 106 SER A C 1
ATOM 844 O O . SER A 1 106 ? 13.059 -3.035 -6.836 1.00 97.69 106 SER A O 1
ATOM 846 N N . LEU A 1 107 ? 11.257 -3.804 -5.723 1.00 97.94 107 LEU A N 1
ATOM 847 C CA . LEU A 1 107 ? 10.738 -2.508 -5.297 1.00 97.94 107 LEU A CA 1
ATOM 848 C C . LEU A 1 107 ? 10.940 -2.308 -3.792 1.00 97.94 107 LEU A C 1
ATOM 850 O O . LEU A 1 107 ? 10.647 -3.208 -3.003 1.00 97.94 107 LEU A O 1
ATOM 854 N N . GLU A 1 108 ? 11.413 -1.130 -3.400 1.00 97.38 108 GLU A N 1
ATOM 855 C CA . GLU A 1 108 ? 11.319 -0.618 -2.029 1.00 97.38 108 GLU A CA 1
ATOM 856 C C . GLU A 1 108 ? 10.480 0.653 -2.046 1.00 97.38 108 GLU A C 1
ATOM 858 O O . GLU A 1 108 ? 10.795 1.574 -2.794 1.00 97.38 108 GLU A O 1
ATOM 863 N N . LEU A 1 109 ? 9.413 0.678 -1.254 1.00 96.19 109 LEU A N 1
ATOM 864 C CA . LEU A 1 109 ? 8.467 1.782 -1.177 1.00 96.19 109 LEU A CA 1
ATOM 865 C C . LEU A 1 109 ? 8.434 2.322 0.252 1.00 96.19 109 LEU A C 1
ATOM 867 O O . LEU A 1 109 ? 8.104 1.591 1.184 1.00 96.19 109 LEU A O 1
ATOM 871 N N . GLU A 1 110 ? 8.791 3.591 0.403 1.00 94.38 110 GLU A N 1
ATOM 872 C CA . GLU A 1 110 ? 8.684 4.360 1.640 1.00 94.38 110 GLU A CA 1
ATOM 873 C C . GLU A 1 110 ? 7.458 5.274 1.558 1.00 94.38 110 GLU A C 1
ATOM 875 O O . GLU A 1 110 ? 7.406 6.132 0.685 1.00 94.38 110 GLU A O 1
ATOM 880 N N . SER A 1 111 ? 6.482 5.096 2.453 1.00 89.00 111 SER A N 1
ATOM 881 C CA . SER A 1 111 ? 5.246 5.904 2.468 1.00 89.00 111 SER A CA 1
ATOM 882 C C . SER A 1 111 ? 5.413 7.290 3.095 1.00 89.00 111 SER A C 1
ATOM 884 O O . SER A 1 111 ? 4.466 8.067 3.147 1.00 89.00 111 SER A O 1
ATOM 886 N N . GLY A 1 112 ? 6.580 7.585 3.671 1.00 86.81 112 GLY A N 1
ATOM 887 C CA . GLY A 1 112 ? 6.826 8.877 4.300 1.00 86.81 112 GLY A CA 1
ATOM 888 C C . GLY A 1 112 ? 5.963 9.141 5.535 1.00 86.81 112 GLY A C 1
ATOM 889 O O . GLY A 1 112 ? 5.451 8.228 6.182 1.00 86.81 112 GLY A O 1
ATOM 890 N N . PHE A 1 113 ? 5.827 10.426 5.875 1.00 85.00 113 PHE A N 1
ATOM 891 C CA . PHE A 1 113 ? 5.125 10.890 7.080 1.00 85.00 113 PHE A CA 1
ATOM 892 C C . PHE A 1 113 ? 3.603 10.707 7.016 1.00 85.00 113 PHE A C 1
ATOM 894 O O . PHE A 1 113 ? 2.963 10.633 8.061 1.00 85.00 113 PHE A O 1
ATOM 901 N N . ASN A 1 114 ? 3.027 10.659 5.813 1.00 85.06 114 ASN A N 1
ATOM 902 C CA . ASN A 1 114 ? 1.587 10.466 5.648 1.00 85.06 114 ASN A CA 1
ATOM 903 C C . ASN A 1 114 ? 1.166 9.025 5.961 1.00 85.06 114 ASN A C 1
ATOM 905 O O . ASN A 1 114 ? -0.005 8.793 6.228 1.00 85.06 114 ASN A O 1
ATOM 909 N N . GLU A 1 115 ? 2.117 8.080 5.964 1.00 88.62 115 GLU A N 1
ATOM 910 C CA . GLU A 1 115 ? 1.885 6.651 6.227 1.00 88.62 115 GLU A CA 1
ATOM 911 C C . GLU A 1 115 ? 0.910 5.980 5.232 1.00 88.62 115 GLU A C 1
ATOM 913 O O . GLU A 1 115 ? 0.552 4.812 5.406 1.00 88.62 115 GLU A O 1
ATOM 918 N N . ASP A 1 116 ? 0.546 6.686 4.157 1.00 89.06 116 ASP A N 1
ATOM 919 C CA . ASP A 1 116 ? -0.340 6.228 3.091 1.00 89.06 116 ASP A CA 1
ATOM 920 C C . ASP A 1 116 ? 0.421 5.337 2.102 1.00 89.06 116 ASP A C 1
ATOM 922 O O . ASP A 1 116 ? 1.519 5.658 1.655 1.00 89.06 116 ASP A O 1
ATOM 926 N N . LEU A 1 117 ? -0.161 4.196 1.726 1.00 91.31 117 LEU A N 1
ATOM 927 C CA . LEU A 1 117 ? 0.503 3.241 0.832 1.00 91.31 117 LEU A CA 1
ATOM 928 C C . LEU A 1 117 ? 0.300 3.560 -0.662 1.00 91.31 117 LEU A C 1
ATOM 930 O O . LEU A 1 117 ? 1.182 3.284 -1.473 1.00 91.31 117 LEU A O 1
ATOM 934 N N . ASN A 1 118 ? -0.883 4.074 -1.013 1.00 92.19 118 ASN A N 1
ATOM 935 C CA . ASN A 1 118 ? -1.369 4.351 -2.372 1.00 92.19 118 ASN A CA 1
ATOM 936 C C . ASN A 1 118 ? -0.901 3.364 -3.468 1.00 92.19 118 ASN A C 1
ATOM 938 O O . ASN A 1 118 ? -0.447 3.768 -4.531 1.00 92.19 118 ASN A O 1
ATOM 942 N N . ASP A 1 119 ? -0.991 2.050 -3.246 1.00 94.06 119 ASP A N 1
ATOM 943 C CA . ASP A 1 119 ? -0.430 1.025 -4.147 1.00 94.06 119 ASP A CA 1
ATOM 944 C C . ASP A 1 119 ? -1.404 0.516 -5.225 1.00 94.06 119 ASP A C 1
ATOM 946 O O . ASP A 1 119 ? -1.098 -0.441 -5.945 1.00 94.06 119 ASP A O 1
ATOM 950 N N . LYS A 1 120 ? -2.586 1.127 -5.350 1.00 92.56 120 LYS A N 1
ATOM 951 C CA . LYS A 1 120 ? -3.634 0.686 -6.283 1.00 92.56 120 LYS A CA 1
ATOM 952 C C . LYS A 1 120 ? -3.169 0.705 -7.739 1.00 92.56 120 LYS A C 1
ATOM 954 O O . LYS A 1 120 ? -3.430 -0.249 -8.470 1.00 92.56 120 LYS A O 1
ATOM 959 N N . GLU A 1 121 ? -2.461 1.759 -8.134 1.00 94.56 121 GLU A N 1
ATOM 960 C CA . GLU A 1 121 ? -1.978 1.961 -9.505 1.00 94.56 121 GLU A CA 1
ATOM 961 C C . GLU A 1 121 ? -0.554 1.424 -9.722 1.00 94.56 121 GLU A C 1
ATOM 963 O O . GLU A 1 121 ? 0.087 1.710 -10.735 1.00 94.56 121 GLU A O 1
ATOM 968 N N . LEU A 1 122 ? -0.046 0.598 -8.796 1.00 95.75 122 LEU A N 1
ATOM 969 C CA . LEU A 1 122 ? 1.274 -0.006 -8.936 1.00 95.75 122 LEU A CA 1
ATOM 970 C C . LEU A 1 122 ? 1.352 -0.824 -10.246 1.00 95.75 122 LEU A C 1
ATOM 972 O O . LEU A 1 122 ? 0.540 -1.737 -10.446 1.00 95.75 122 LEU A O 1
ATOM 976 N N . PRO A 1 123 ? 2.343 -0.569 -11.126 1.00 96.81 123 PRO A N 1
ATOM 977 C CA . PRO A 1 123 ? 2.354 -1.127 -12.475 1.00 96.81 123 PRO A CA 1
ATOM 978 C C . PRO A 1 123 ? 2.334 -2.659 -12.524 1.00 96.81 123 PRO A C 1
ATOM 980 O O . PRO A 1 123 ? 3.235 -3.348 -12.038 1.00 96.81 123 PRO A O 1
ATOM 983 N N . LEU A 1 124 ? 1.304 -3.222 -13.160 1.00 94.31 124 LEU A N 1
ATOM 984 C CA . LEU A 1 124 ? 1.101 -4.674 -13.218 1.00 94.31 124 LEU A CA 1
ATOM 985 C C . LEU A 1 124 ? 2.035 -5.401 -14.186 1.00 94.31 124 LEU A C 1
ATOM 987 O O . LEU A 1 124 ? 2.211 -6.613 -14.049 1.00 94.31 124 LEU A O 1
ATOM 991 N N . HIS A 1 125 ? 2.617 -4.695 -15.159 1.00 94.62 125 HIS A N 1
ATOM 992 C CA . HIS A 1 125 ? 3.572 -5.278 -16.105 1.00 94.62 125 HIS A CA 1
ATOM 993 C C . HIS A 1 125 ? 4.959 -5.492 -15.501 1.00 94.62 125 HIS A C 1
ATOM 995 O O . HIS A 1 125 ? 5.746 -6.243 -16.073 1.00 94.62 125 HIS A O 1
ATOM 1001 N N . TRP A 1 126 ? 5.263 -4.879 -14.355 1.00 96.88 126 TRP A N 1
ATOM 1002 C CA . TRP A 1 126 ? 6.536 -5.094 -13.678 1.00 96.88 126 TRP A CA 1
ATOM 1003 C C . TRP A 1 126 ? 6.645 -6.538 -13.172 1.00 96.88 126 TRP A C 1
ATOM 1005 O O . TRP A 1 126 ? 5.765 -7.001 -12.442 1.00 96.88 126 TRP A O 1
ATOM 1015 N N . PRO A 1 127 ? 7.720 -7.274 -13.502 1.00 95.56 127 PRO A N 1
ATOM 1016 C CA . PRO A 1 127 ? 7.909 -8.651 -13.056 1.00 95.56 127 PRO A CA 1
ATOM 1017 C C . PRO A 1 127 ? 8.409 -8.728 -11.601 1.00 95.56 127 PRO A C 1
ATOM 1019 O O . PRO A 1 127 ? 9.384 -9.425 -11.304 1.00 95.56 127 PRO A O 1
ATOM 1022 N N . LEU A 1 128 ? 7.720 -8.048 -10.678 1.00 95.69 128 LEU A N 1
ATOM 1023 C CA . LEU A 1 128 ? 8.105 -7.933 -9.273 1.00 95.69 128 LEU A CA 1
ATOM 1024 C C . LEU A 1 128 ? 8.283 -9.304 -8.609 1.00 95.69 128 LEU A C 1
ATOM 1026 O O . LEU A 1 128 ? 7.371 -10.127 -8.530 1.00 95.69 128 LEU A O 1
ATOM 1030 N N . LYS A 1 129 ? 9.489 -9.534 -8.087 1.00 95.38 129 LYS A N 1
ATOM 1031 C CA . LYS A 1 129 ? 9.860 -10.700 -7.273 1.00 95.38 129 LYS A CA 1
ATOM 1032 C C . LYS A 1 129 ? 10.037 -10.332 -5.812 1.00 95.38 129 LYS A C 1
ATOM 1034 O O . LYS A 1 129 ? 9.715 -11.144 -4.945 1.00 95.38 129 LYS A O 1
ATOM 1039 N N . ARG A 1 130 ? 10.523 -9.120 -5.544 1.00 95.81 130 ARG A N 1
ATOM 1040 C CA . ARG A 1 130 ? 10.716 -8.576 -4.202 1.00 95.81 130 ARG A CA 1
ATOM 1041 C C . ARG A 1 130 ? 9.984 -7.246 -4.067 1.00 95.81 130 ARG A C 1
ATOM 1043 O O . ARG A 1 130 ? 10.138 -6.372 -4.914 1.00 95.81 130 ARG A O 1
ATOM 1050 N N . CYS A 1 131 ? 9.241 -7.090 -2.982 1.00 96.62 131 CYS A N 1
ATOM 1051 C CA . CYS A 1 131 ? 8.599 -5.841 -2.603 1.00 96.62 131 CYS A CA 1
ATOM 1052 C C . CYS A 1 131 ? 8.862 -5.591 -1.116 1.00 96.62 131 CYS A C 1
ATOM 1054 O O . CYS A 1 131 ? 8.626 -6.472 -0.289 1.00 96.62 131 CYS A O 1
ATOM 1056 N N . GLN A 1 132 ? 9.394 -4.422 -0.782 1.00 96.69 132 GLN A N 1
ATOM 1057 C CA . GLN A 1 132 ? 9.498 -3.942 0.588 1.00 96.69 132 GLN A CA 1
ATOM 1058 C C . GLN A 1 132 ? 8.580 -2.740 0.756 1.00 96.69 132 GLN A C 1
ATOM 1060 O O . GLN A 1 132 ? 8.688 -1.789 -0.013 1.00 96.69 132 GLN A O 1
ATOM 1065 N N . LEU A 1 133 ? 7.732 -2.791 1.776 1.00 96.31 133 LEU A N 1
ATOM 1066 C CA . LEU A 1 133 ? 6.915 -1.673 2.223 1.00 96.31 133 LEU A CA 1
ATOM 1067 C C . LEU A 1 133 ? 7.497 -1.151 3.535 1.00 96.31 133 LEU A C 1
ATOM 1069 O O . LEU A 1 133 ? 7.719 -1.936 4.464 1.00 96.31 133 LEU A O 1
ATOM 1073 N N . SER A 1 134 ? 7.750 0.151 3.592 1.00 95.50 134 SER A N 1
ATOM 1074 C CA . SER A 1 134 ? 8.263 0.849 4.766 1.00 95.50 134 SER A CA 1
ATOM 1075 C C . SER A 1 134 ? 7.277 1.920 5.231 1.00 95.50 134 SER A C 1
ATOM 1077 O O . SER A 1 134 ? 6.699 2.618 4.401 1.00 95.50 134 SER A O 1
ATOM 1079 N N . SER A 1 135 ? 7.111 2.034 6.551 1.00 94.00 135 SER A N 1
ATOM 1080 C CA . SER A 1 135 ? 6.346 3.069 7.278 1.00 94.00 135 SER A CA 1
ATOM 1081 C C . SER A 1 135 ? 4.832 3.117 7.049 1.00 94.00 135 SER A C 1
ATOM 1083 O O . SER A 1 135 ? 4.132 3.700 7.872 1.00 94.00 135 SER A O 1
ATOM 1085 N N . ALA A 1 136 ? 4.302 2.453 6.019 1.00 92.38 136 ALA A N 1
A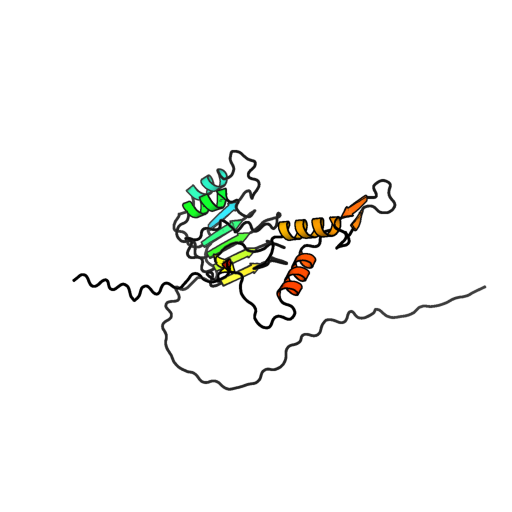TOM 1086 C CA . ALA A 1 136 ? 2.867 2.449 5.747 1.00 92.38 136 ALA A CA 1
ATOM 1087 C C . ALA A 1 136 ? 2.088 1.795 6.898 1.00 92.38 136 ALA A C 1
ATOM 1089 O O . ALA A 1 136 ? 2.283 0.609 7.189 1.00 92.38 136 ALA A O 1
ATOM 1090 N N . CYS A 1 137 ? 1.197 2.542 7.548 1.00 90.62 137 CYS A N 1
ATOM 1091 C CA . CYS A 1 137 ? 0.522 2.109 8.770 1.00 90.62 137 CYS A CA 1
ATOM 1092 C C . CYS A 1 137 ? -0.995 2.185 8.644 1.00 90.62 137 CYS A C 1
ATOM 1094 O O . CYS A 1 137 ? -1.554 3.099 8.061 1.00 90.62 137 CYS A O 1
ATOM 1096 N N . GLY A 1 138 ? -1.686 1.202 9.221 1.00 87.44 138 GLY A N 1
ATOM 1097 C CA . GLY A 1 138 ? -3.147 1.184 9.268 1.00 87.44 138 GLY A CA 1
ATOM 1098 C C . GLY A 1 138 ? -3.843 0.996 7.918 1.00 87.44 138 GLY A C 1
ATOM 1099 O O . GLY A 1 138 ? -5.068 0.936 7.918 1.00 87.44 138 GLY A O 1
ATOM 1100 N N . GLU A 1 139 ? -3.105 0.837 6.821 1.00 91.50 139 GLU A N 1
ATOM 1101 C CA . GLU A 1 139 ? -3.637 0.732 5.462 1.00 91.50 139 GLU A CA 1
ATOM 1102 C C . GLU A 1 139 ? -3.965 -0.698 5.024 1.00 91.50 139 GLU A C 1
ATOM 1104 O O . GLU A 1 139 ? -3.566 -1.686 5.647 1.00 91.50 139 GLU A O 1
ATOM 1109 N N . VAL A 1 140 ? -4.727 -0.810 3.934 1.00 93.25 140 VAL A N 1
ATOM 1110 C CA . VAL A 1 140 ? -4.974 -2.075 3.232 1.00 93.25 140 VAL A CA 1
ATOM 1111 C C . VAL A 1 140 ? -4.201 -2.072 1.918 1.00 93.25 140 VAL A C 1
ATOM 1113 O O . VAL A 1 140 ? -4.296 -1.123 1.150 1.00 93.25 140 VAL A O 1
ATOM 1116 N N . THR A 1 141 ? -3.432 -3.127 1.651 1.00 93.81 141 THR A N 1
ATOM 1117 C CA . THR A 1 141 ? -2.733 -3.276 0.369 1.00 93.81 141 THR A CA 1
ATOM 1118 C C . THR A 1 141 ? -3.756 -3.459 -0.739 1.00 93.81 141 THR A C 1
ATOM 1120 O O . THR A 1 141 ? -4.569 -4.384 -0.658 1.00 93.81 141 THR A O 1
ATOM 1123 N N . LEU A 1 142 ? -3.702 -2.636 -1.780 1.00 92.94 142 LEU A N 1
ATOM 1124 C CA . LEU A 1 142 ? -4.602 -2.710 -2.928 1.00 92.94 142 LEU A CA 1
ATOM 1125 C C . LEU A 1 142 ? -3.937 -3.349 -4.146 1.00 92.94 142 LEU A C 1
ATOM 1127 O O . LEU A 1 142 ? -4.643 -3.832 -5.035 1.00 92.94 142 LEU A O 1
ATOM 1131 N N . THR A 1 143 ? -2.604 -3.434 -4.174 1.00 92.81 143 THR A N 1
ATOM 1132 C CA . THR A 1 143 ? -1.883 -3.952 -5.332 1.00 92.81 143 THR A CA 1
ATOM 1133 C C . THR A 1 143 ? -2.131 -5.452 -5.554 1.00 92.81 143 THR A C 1
ATOM 1135 O O . THR A 1 143 ? -1.917 -6.281 -4.653 1.00 92.81 143 THR A O 1
ATOM 1138 N N . PRO A 1 144 ? -2.485 -5.864 -6.786 1.00 92.50 144 PRO A N 1
ATOM 1139 C CA . PRO A 1 144 ? -2.558 -7.274 -7.161 1.00 92.50 144 PRO A CA 1
ATOM 1140 C C . PRO A 1 144 ? -1.244 -8.032 -6.957 1.00 92.50 144 PRO A C 1
ATOM 1142 O O . PRO A 1 144 ? -1.263 -9.246 -6.763 1.00 92.50 144 PRO A O 1
ATOM 1145 N N . HIS A 1 145 ? -0.095 -7.347 -6.972 1.00 93.94 145 HIS A N 1
ATOM 1146 C CA . HIS A 1 145 ? 1.203 -7.987 -6.743 1.00 93.94 145 HIS A CA 1
ATOM 1147 C C . HIS A 1 145 ? 1.287 -8.693 -5.389 1.00 93.94 145 HIS A C 1
ATOM 1149 O O . HIS A 1 145 ? 1.843 -9.790 -5.297 1.00 93.94 145 HIS A O 1
ATOM 1155 N N . ILE A 1 146 ? 0.691 -8.089 -4.362 1.00 93.81 146 ILE A N 1
ATOM 1156 C CA . ILE A 1 146 ? 0.664 -8.608 -2.997 1.00 93.81 146 ILE A CA 1
ATOM 1157 C C . ILE A 1 146 ? -0.583 -9.466 -2.792 1.00 93.81 146 ILE A C 1
ATOM 1159 O O . ILE A 1 146 ? -0.459 -10.636 -2.429 1.00 93.81 146 ILE A O 1
ATOM 1163 N N . ARG A 1 147 ? -1.772 -8.921 -3.085 1.00 92.62 147 ARG A N 1
ATOM 1164 C CA . ARG A 1 147 ? -3.062 -9.578 -2.808 1.00 92.62 147 ARG A CA 1
ATOM 1165 C C . ARG A 1 147 ? -3.211 -10.942 -3.481 1.00 92.62 147 ARG A C 1
ATOM 1167 O O . ARG A 1 147 ? -3.842 -11.829 -2.923 1.00 92.62 147 ARG A O 1
ATOM 1174 N N . GLN A 1 148 ? -2.601 -11.115 -4.654 1.00 91.56 148 GLN A N 1
ATOM 1175 C CA . GLN A 1 148 ? -2.664 -12.347 -5.447 1.00 91.56 148 GLN A CA 1
ATOM 1176 C C . GLN A 1 148 ? -1.394 -13.204 -5.333 1.00 91.56 148 GLN A C 1
ATOM 1178 O O . GLN A 1 148 ? -1.214 -14.150 -6.101 1.00 91.56 148 GLN A O 1
ATOM 1183 N N . GLY A 1 149 ? -0.477 -12.861 -4.418 1.00 90.06 149 GLY A N 1
ATOM 1184 C CA . GLY A 1 149 ? 0.750 -13.622 -4.175 1.00 90.06 149 GLY A CA 1
ATOM 1185 C C . GLY A 1 149 ? 1.719 -13.662 -5.363 1.00 90.06 149 GLY A C 1
ATOM 1186 O O . GLY A 1 149 ? 2.389 -14.673 -5.569 1.00 90.06 149 GLY A O 1
ATOM 1187 N N . ARG A 1 150 ? 1.789 -12.595 -6.174 1.00 91.19 150 ARG A N 1
ATOM 1188 C CA . ARG A 1 150 ? 2.685 -12.535 -7.348 1.00 91.19 150 ARG A CA 1
ATOM 1189 C C . ARG A 1 150 ? 4.143 -12.282 -6.951 1.00 91.19 150 ARG A C 1
ATOM 1191 O O . ARG A 1 150 ? 5.054 -12.742 -7.641 1.00 91.19 150 ARG A O 1
ATOM 1198 N N . VAL A 1 151 ? 4.364 -11.586 -5.835 1.00 93.31 151 VAL A N 1
ATOM 1199 C CA . VAL A 1 151 ? 5.698 -11.362 -5.260 1.00 93.31 151 VAL A CA 1
ATOM 1200 C C . VAL A 1 151 ? 6.197 -12.605 -4.521 1.00 93.31 151 VAL A C 1
ATOM 1202 O O . VAL A 1 151 ? 5.462 -13.249 -3.778 1.00 93.31 151 VAL A O 1
ATOM 1205 N N . SER A 1 152 ? 7.475 -12.944 -4.697 1.00 92.69 152 SER A N 1
ATOM 1206 C CA . SER A 1 152 ? 8.112 -14.075 -4.001 1.00 92.69 152 SER A CA 1
ATOM 1207 C C . SER A 1 152 ? 8.632 -13.693 -2.613 1.00 92.69 152 SER A C 1
ATOM 1209 O O . SER A 1 152 ? 8.723 -14.541 -1.729 1.00 92.69 152 SER A O 1
ATOM 1211 N N . HIS A 1 153 ? 8.985 -12.419 -2.423 1.00 95.00 153 HIS A N 1
ATOM 1212 C CA . HIS A 1 153 ? 9.524 -11.885 -1.178 1.00 95.00 153 HIS A CA 1
ATOM 1213 C C . HIS A 1 153 ? 8.844 -10.561 -0.828 1.00 95.00 153 HIS A C 1
ATOM 1215 O O . HIS A 1 153 ? 9.129 -9.538 -1.450 1.00 95.00 153 HIS A O 1
ATOM 1221 N N . LEU A 1 154 ? 7.977 -10.585 0.183 1.00 95.75 154 LEU A N 1
ATOM 1222 C CA . LEU A 1 154 ? 7.389 -9.392 0.785 1.00 95.75 154 LEU A CA 1
ATOM 1223 C C . LEU A 1 154 ? 8.126 -9.061 2.087 1.00 95.75 154 LEU A C 1
ATOM 1225 O O . LEU A 1 154 ? 8.289 -9.931 2.944 1.00 95.75 154 LEU A O 1
ATOM 1229 N N . ILE A 1 155 ? 8.580 -7.819 2.229 1.00 95.69 155 ILE A N 1
ATOM 1230 C CA . ILE A 1 155 ? 9.246 -7.310 3.431 1.00 95.69 155 ILE A CA 1
ATOM 1231 C C . ILE A 1 155 ? 8.408 -6.160 3.979 1.00 95.69 155 ILE A C 1
ATOM 1233 O O . ILE A 1 155 ? 8.039 -5.251 3.246 1.00 95.69 155 ILE A O 1
ATOM 1237 N N . LEU A 1 156 ? 8.124 -6.216 5.274 1.00 95.75 156 LEU A N 1
ATOM 1238 C CA . LEU A 1 156 ? 7.305 -5.248 5.989 1.00 95.75 156 LEU A CA 1
ATOM 1239 C C . LEU A 1 156 ? 8.174 -4.591 7.058 1.00 95.75 156 LEU A C 1
ATOM 1241 O O . LEU A 1 156 ? 8.627 -5.270 7.984 1.00 95.75 156 LEU A O 1
ATOM 1245 N N . LEU A 1 157 ? 8.458 -3.299 6.909 1.00 95.19 157 LEU A N 1
ATOM 1246 C CA . LEU A 1 157 ? 9.315 -2.544 7.818 1.00 95.19 157 LEU A CA 1
ATOM 1247 C C . LEU A 1 157 ? 8.528 -1.391 8.438 1.00 95.19 157 LEU A C 1
ATOM 1249 O O . LEU A 1 157 ? 8.120 -0.473 7.745 1.00 95.19 157 LEU A O 1
ATOM 1253 N N . LEU A 1 158 ? 8.334 -1.428 9.758 1.00 93.44 158 LEU A N 1
ATOM 1254 C CA . LEU A 1 158 ? 7.569 -0.402 10.483 1.00 93.44 158 LEU A CA 1
ATOM 1255 C C . LEU A 1 158 ? 6.122 -0.224 9.975 1.00 93.44 158 LEU A C 1
ATOM 1257 O O . LEU A 1 158 ? 5.533 0.825 10.176 1.00 93.44 158 LEU A O 1
ATOM 1261 N N . THR A 1 159 ? 5.526 -1.253 9.365 1.00 92.88 159 THR A N 1
ATOM 1262 C CA . THR A 1 159 ? 4.176 -1.188 8.781 1.00 92.88 159 THR A CA 1
ATOM 1263 C C . THR A 1 159 ? 3.101 -1.677 9.759 1.00 92.88 159 THR A C 1
ATOM 1265 O O . THR A 1 159 ? 2.523 -2.762 9.602 1.00 92.88 159 THR A O 1
ATOM 1268 N N . SER A 1 160 ? 2.896 -0.947 10.853 1.00 89.69 160 SER A N 1
ATOM 1269 C CA . SER A 1 160 ? 1.966 -1.369 11.906 1.00 89.69 160 SER A CA 1
ATOM 1270 C C . SER A 1 160 ? 0.521 -1.362 11.407 1.00 89.69 160 SER A C 1
ATOM 1272 O O . SER A 1 160 ? 0.047 -0.379 10.848 1.00 89.69 160 SER A O 1
ATOM 1274 N N . GLY A 1 161 ? -0.215 -2.452 11.629 1.00 89.19 161 GLY A N 1
ATOM 1275 C CA . GLY A 1 161 ? -1.637 -2.518 11.279 1.00 89.19 161 GLY A CA 1
ATOM 1276 C C . GLY A 1 161 ? -1.938 -2.595 9.778 1.00 89.19 161 GLY A C 1
ATOM 1277 O O . GLY A 1 161 ? -3.094 -2.386 9.409 1.00 89.19 161 GLY A O 1
ATOM 1278 N N . ILE A 1 162 ? -0.941 -2.910 8.941 1.00 92.38 162 ILE A N 1
ATOM 1279 C CA . ILE A 1 162 ? -1.155 -3.176 7.515 1.00 92.38 162 ILE A CA 1
ATOM 1280 C C . ILE A 1 162 ? -2.039 -4.415 7.311 1.00 92.38 162 ILE A C 1
ATOM 1282 O O . ILE A 1 162 ? -1.898 -5.423 8.012 1.00 92.38 162 ILE A O 1
ATOM 1286 N N . ARG A 1 163 ? -2.972 -4.333 6.362 1.00 92.31 163 ARG A N 1
ATOM 1287 C CA . ARG A 1 163 ? -3.975 -5.365 6.063 1.00 92.31 163 ARG A CA 1
ATOM 1288 C C . ARG A 1 163 ? -3.846 -5.837 4.619 1.00 92.31 163 ARG A C 1
ATOM 1290 O O . ARG A 1 163 ? -3.506 -5.058 3.739 1.00 92.31 163 ARG A O 1
ATOM 1297 N N . PHE A 1 164 ? -4.167 -7.104 4.372 1.00 91.56 164 PHE A N 1
ATOM 1298 C CA . PHE A 1 164 ? -4.125 -7.719 3.033 1.00 91.56 164 PHE A CA 1
ATOM 1299 C C . PHE A 1 164 ? -5.512 -7.952 2.426 1.00 91.56 164 PHE A C 1
ATOM 1301 O O . PHE A 1 164 ? -5.652 -8.530 1.350 1.00 91.56 164 PHE A O 1
ATOM 1308 N N . GLU A 1 165 ? -6.547 -7.550 3.152 1.00 89.88 165 GLU A N 1
ATOM 1309 C CA . GLU A 1 165 ? -7.944 -7.704 2.781 1.00 89.88 165 GLU A CA 1
ATOM 1310 C C . GLU A 1 165 ? -8.818 -6.804 3.652 1.00 89.88 165 GLU A C 1
ATOM 1312 O O . GLU A 1 165 ? -8.373 -6.280 4.683 1.00 89.88 165 GLU A O 1
ATOM 1317 N N . GLY A 1 166 ? -10.087 -6.710 3.266 1.00 90.75 166 GLY A N 1
ATOM 1318 C CA . GLY A 1 166 ? -11.089 -5.972 4.007 1.00 90.75 166 GLY A CA 1
ATOM 1319 C C . GLY A 1 166 ? -11.129 -4.481 3.699 1.00 90.75 166 GLY A C 1
ATOM 1320 O O . GLY A 1 166 ? -10.486 -4.017 2.758 1.00 90.75 166 GLY A O 1
ATOM 1321 N N . PRO A 1 167 ? -11.925 -3.724 4.472 1.00 92.94 167 PRO A N 1
ATOM 1322 C CA . PRO A 1 167 ? -12.209 -2.338 4.160 1.00 92.94 167 PRO A CA 1
ATOM 1323 C C . PRO A 1 167 ? -10.994 -1.435 4.384 1.00 92.94 167 PRO A C 1
ATOM 1325 O O . PRO A 1 167 ? -10.161 -1.647 5.276 1.00 92.94 167 PRO A O 1
ATOM 1328 N N . THR A 1 168 ? -10.949 -0.369 3.597 1.00 92.50 168 THR A N 1
ATOM 1329 C CA . THR A 1 168 ? -10.012 0.742 3.762 1.00 92.50 168 THR A CA 1
ATOM 1330 C C . THR A 1 168 ? -10.253 1.483 5.081 1.00 92.50 168 THR A C 1
ATOM 1332 O O . THR A 1 168 ? -11.338 1.436 5.669 1.00 92.50 168 THR A O 1
ATOM 1335 N N . SER A 1 169 ? -9.246 2.225 5.544 1.00 91.69 169 SER A N 1
ATOM 1336 C CA . SER A 1 169 ? -9.341 3.079 6.738 1.00 91.69 169 SER A CA 1
ATOM 1337 C C . SER A 1 169 ? -10.480 4.103 6.621 1.00 91.69 169 SER A C 1
ATOM 1339 O O . SER A 1 169 ? -11.215 4.347 7.585 1.00 91.69 169 SER A O 1
ATOM 1341 N N . SER A 1 170 ? -10.689 4.639 5.414 1.00 91.94 170 SER A N 1
ATOM 1342 C CA . SER A 1 170 ? -11.794 5.547 5.087 1.00 91.94 170 SER A CA 1
ATOM 1343 C C . SER A 1 170 ? -13.161 4.863 5.200 1.00 91.94 170 SER A C 1
ATOM 1345 O O . SER A 1 170 ? -14.074 5.389 5.842 1.00 91.94 170 SER A O 1
ATOM 1347 N N . GLU A 1 171 ? -13.306 3.650 4.660 1.00 95.31 171 GLU A N 1
ATOM 1348 C CA . GLU A 1 171 ? -14.551 2.880 4.759 1.00 95.31 171 GLU A CA 1
ATOM 1349 C C . GLU A 1 171 ? -14.876 2.486 6.202 1.00 95.31 171 GLU A C 1
ATOM 1351 O O . GLU A 1 171 ? -16.025 2.637 6.622 1.00 95.31 171 GLU A O 1
ATOM 1356 N N . LEU A 1 172 ? -13.877 2.051 6.982 1.00 95.50 172 LEU A N 1
ATOM 1357 C CA . LEU A 1 172 ? -14.041 1.754 8.410 1.00 95.50 172 LEU A CA 1
ATOM 1358 C C . LEU A 1 172 ? -14.508 2.995 9.181 1.00 95.50 172 LEU A C 1
ATOM 1360 O O . LEU A 1 172 ? -15.496 2.933 9.915 1.00 95.50 172 LEU A O 1
ATOM 1364 N N . SER A 1 173 ? -13.848 4.135 8.967 1.00 94.75 173 SER A N 1
ATOM 1365 C CA . SER A 1 173 ? -14.182 5.408 9.621 1.00 94.75 173 SER A CA 1
ATOM 1366 C C . SER A 1 173 ? -15.590 5.881 9.274 1.00 94.75 173 SER A C 1
ATOM 1368 O O . SER A 1 173 ? -16.353 6.317 10.143 1.00 94.75 173 SER A O 1
ATOM 1370 N N . LYS A 1 174 ? -15.966 5.765 7.996 1.00 96.62 174 LYS A N 1
ATOM 1371 C CA . LYS A 1 174 ? -17.293 6.133 7.502 1.00 96.62 174 LYS A CA 1
ATOM 1372 C C . LYS A 1 174 ? -18.369 5.229 8.094 1.00 96.62 174 LYS A C 1
ATOM 1374 O O . LYS A 1 174 ? -19.368 5.735 8.603 1.00 96.62 174 LYS A O 1
ATOM 1379 N N . ALA A 1 175 ? -18.167 3.913 8.064 1.00 96.50 175 ALA A N 1
ATOM 1380 C CA . ALA A 1 175 ? -19.108 2.948 8.624 1.00 96.50 175 ALA A CA 1
ATOM 1381 C C . ALA A 1 175 ? -19.306 3.158 10.133 1.00 96.50 175 ALA A C 1
ATOM 1383 O O . ALA A 1 175 ? -20.442 3.153 10.610 1.00 96.50 175 ALA A O 1
ATOM 1384 N N . HIS A 1 176 ? -18.222 3.415 10.869 1.00 96.94 176 HIS A N 1
ATOM 1385 C CA . HIS A 1 176 ? -18.270 3.699 12.302 1.00 96.94 176 HIS A CA 1
ATOM 1386 C C . HIS A 1 176 ? -19.027 4.998 12.608 1.00 96.94 176 HIS A C 1
ATOM 1388 O O . HIS A 1 176 ? -19.943 5.002 13.430 1.00 96.94 176 HIS A O 1
ATOM 1394 N N . SER A 1 177 ? -18.729 6.076 11.877 1.00 96.31 177 SER A N 1
ATOM 1395 C CA . SER A 1 177 ? -19.431 7.361 12.011 1.00 96.31 177 SER A CA 1
ATOM 1396 C C . SER A 1 177 ? -20.939 7.221 11.757 1.00 96.31 177 SER A C 1
ATOM 1398 O O . SER A 1 177 ? -21.761 7.795 12.470 1.00 96.31 177 SER A O 1
ATOM 1400 N N . GLN A 1 178 ? -21.325 6.411 10.767 1.00 97.38 178 GLN A N 1
ATOM 1401 C CA . GLN A 1 178 ? -22.729 6.112 10.485 1.00 97.38 178 GLN A CA 1
ATOM 1402 C C . GLN A 1 178 ? -23.385 5.260 11.584 1.00 97.38 178 GLN A C 1
ATOM 1404 O O . GLN A 1 178 ? -24.549 5.489 11.903 1.00 97.38 178 GLN A O 1
ATOM 1409 N N . ALA A 1 179 ? -22.668 4.299 12.172 1.00 96.44 179 ALA A N 1
ATOM 1410 C CA . ALA A 1 179 ? -23.169 3.491 13.285 1.00 96.44 179 ALA A CA 1
ATOM 1411 C C . ALA A 1 179 ? -23.410 4.337 14.548 1.00 96.44 179 ALA A C 1
ATOM 1413 O O . ALA A 1 179 ? -24.447 4.191 15.196 1.00 96.44 179 ALA A O 1
ATOM 1414 N N . ILE A 1 180 ? -22.519 5.291 14.841 1.00 96.56 180 ILE A N 1
ATOM 1415 C CA . ILE A 1 180 ? -22.714 6.288 15.906 1.00 96.56 180 ILE A CA 1
ATOM 1416 C C . ILE A 1 180 ? -23.969 7.123 15.636 1.00 96.56 180 ILE A C 1
ATOM 1418 O O . ILE A 1 180 ? -24.810 7.274 16.518 1.00 96.56 180 ILE A O 1
ATOM 1422 N N . ALA A 1 181 ? -24.140 7.625 14.408 1.00 96.50 181 ALA A N 1
ATOM 1423 C CA . ALA A 1 181 ? -25.308 8.428 14.042 1.00 96.50 181 ALA A CA 1
ATOM 1424 C C . ALA A 1 181 ? -26.636 7.657 14.176 1.00 96.50 181 ALA A C 1
ATOM 1426 O O . ALA A 1 181 ? -27.669 8.257 14.469 1.00 96.50 181 ALA A O 1
ATOM 1427 N N . ARG A 1 182 ? -26.613 6.329 13.992 1.00 97.75 182 ARG A N 1
ATOM 1428 C CA . ARG A 1 182 ? -27.765 5.440 14.224 1.00 97.75 182 ARG A CA 1
ATOM 1429 C C . ARG A 1 182 ? -27.953 5.037 15.694 1.00 97.75 182 ARG A C 1
ATOM 1431 O O . ARG A 1 182 ? -28.979 4.447 16.019 1.00 97.75 182 ARG A O 1
ATOM 1438 N N . GLY A 1 183 ? -27.003 5.348 16.578 1.00 95.69 183 GLY A N 1
ATOM 1439 C CA . GLY A 1 183 ? -27.018 4.945 17.989 1.00 95.69 183 GLY A CA 1
ATOM 1440 C C . GLY A 1 183 ? -26.630 3.482 18.238 1.00 95.69 183 GLY A C 1
ATOM 1441 O O . GLY A 1 183 ? -26.888 2.959 19.319 1.00 95.69 183 GLY A O 1
ATOM 1442 N N . GLU A 1 184 ? -26.030 2.816 17.248 1.00 95.62 184 GLU A N 1
ATOM 1443 C CA . GLU A 1 184 ? -25.572 1.420 17.339 1.00 95.62 184 GLU A CA 1
ATOM 1444 C C . GLU A 1 184 ? -24.210 1.302 18.037 1.00 95.62 184 GLU A C 1
ATOM 1446 O O . GLU A 1 184 ? -23.903 0.271 18.630 1.00 95.62 184 GLU A O 1
ATOM 1451 N N . GLU A 1 185 ? -23.407 2.366 17.985 1.00 94.44 185 GLU A N 1
ATOM 1452 C CA . GLU A 1 185 ? -22.085 2.463 18.602 1.00 94.44 185 GLU A CA 1
ATOM 1453 C C . GLU A 1 185 ? -21.979 3.731 19.444 1.00 94.44 185 GLU A C 1
ATOM 1455 O O . GLU A 1 185 ? -22.675 4.723 19.209 1.00 94.44 185 GLU A O 1
ATOM 1460 N N . LYS A 1 186 ? -21.075 3.710 20.423 1.00 93.25 186 LYS A N 1
ATOM 1461 C CA . LYS A 1 186 ? -20.737 4.900 21.205 1.00 93.25 186 LYS A CA 1
ATOM 1462 C C . LYS A 1 186 ? -19.553 5.608 20.564 1.00 93.25 186 LYS A C 1
ATOM 1464 O O . LYS A 1 186 ? -18.613 4.960 20.121 1.00 93.25 186 LYS A O 1
ATOM 1469 N N . ALA A 1 187 ? -19.613 6.933 20.527 1.00 93.69 187 ALA A N 1
ATOM 1470 C CA . ALA A 1 187 ? -18.457 7.743 20.186 1.00 93.69 187 ALA A CA 1
ATOM 1471 C C . ALA A 1 187 ? -17.509 7.813 21.389 1.00 93.69 187 ALA A C 1
ATOM 1473 O O . ALA A 1 187 ? -17.950 8.090 22.508 1.00 93.69 187 ALA A O 1
ATOM 1474 N N . ASP A 1 188 ? -16.223 7.594 21.137 1.00 93.75 188 ASP A N 1
ATOM 1475 C CA . ASP A 1 188 ? -15.167 7.760 22.128 1.00 93.75 188 ASP A CA 1
ATOM 1476 C C . ASP A 1 188 ? -14.561 9.158 22.027 1.00 93.75 188 ASP A C 1
ATOM 1478 O O . ASP A 1 188 ? -14.342 9.683 20.933 1.00 93.75 188 ASP A O 1
ATOM 1482 N N . TYR A 1 189 ? -14.276 9.767 23.176 1.00 94.44 189 TYR A N 1
ATOM 1483 C CA . TYR A 1 189 ? -13.751 11.126 23.260 1.00 94.44 189 TYR A CA 1
ATOM 1484 C C . TYR A 1 189 ? -12.557 11.194 24.202 1.00 94.44 189 TYR A C 1
ATOM 1486 O O . TYR A 1 189 ? -12.518 10.518 25.230 1.00 94.44 189 TYR A O 1
ATOM 1494 N N . ILE A 1 190 ? -11.624 12.087 23.887 1.00 93.50 190 ILE A N 1
ATOM 1495 C CA . ILE A 1 190 ? -10.622 12.571 24.835 1.00 93.50 190 ILE A CA 1
ATOM 1496 C C . ILE A 1 190 ? -10.864 14.035 25.154 1.00 93.50 190 ILE A C 1
ATOM 1498 O O . ILE A 1 190 ? -11.156 14.845 24.270 1.00 93.50 190 ILE A O 1
ATOM 1502 N N . THR A 1 191 ? -10.695 14.380 26.423 1.00 95.31 191 THR A N 1
ATOM 1503 C CA . THR A 1 191 ? -10.701 15.769 26.869 1.00 95.31 191 THR A CA 1
ATOM 1504 C C . THR A 1 191 ? -9.300 16.346 26.710 1.00 95.31 191 THR A C 1
ATOM 1506 O O . THR A 1 191 ? -8.320 15.815 27.231 1.00 95.31 191 THR A O 1
ATOM 1509 N N . VAL A 1 192 ? -9.196 17.444 25.972 1.00 94.06 192 VAL A N 1
ATOM 1510 C CA . VAL A 1 192 ? -7.957 18.192 25.762 1.00 94.06 192 VAL A CA 1
ATOM 1511 C C . VAL A 1 192 ? -7.988 19.435 26.641 1.00 94.06 192 VAL A C 1
ATOM 1513 O O . VAL A 1 192 ? -8.977 20.161 26.619 1.00 94.06 192 VAL A O 1
ATOM 1516 N N . LYS A 1 193 ? -6.890 19.699 27.366 1.00 92.38 193 LYS A N 1
ATOM 1517 C CA . LYS A 1 193 ? -6.733 20.843 28.288 1.00 92.38 193 LYS A CA 1
ATOM 1518 C C . LYS A 1 193 ? -7.814 20.904 29.381 1.00 92.38 193 LYS A C 1
ATOM 1520 O O . LYS A 1 193 ? -8.370 21.968 29.655 1.00 92.38 193 LYS A O 1
ATOM 1525 N N . GLU A 1 194 ? -8.080 19.754 29.996 1.00 93.69 194 GLU A N 1
ATOM 1526 C CA . GLU A 1 194 ? -9.044 19.602 31.090 1.00 93.69 194 GLU A CA 1
ATOM 1527 C C . GLU A 1 194 ? -8.797 20.614 32.223 1.00 93.69 194 GLU A C 1
ATOM 1529 O O . GLU A 1 194 ? -7.659 20.829 32.650 1.00 93.69 194 GLU A O 1
ATOM 1534 N N . GLY A 1 195 ? -9.866 21.259 32.690 1.00 91.81 195 GLY A N 1
ATOM 1535 C CA . GLY A 1 195 ? -9.831 22.254 33.760 1.00 91.81 195 GLY A CA 1
ATOM 1536 C C . GLY A 1 195 ? -9.364 23.649 33.330 1.00 91.81 195 GLY A C 1
ATOM 1537 O O . GLY A 1 195 ? -9.127 24.498 34.191 1.00 91.81 195 GLY A O 1
ATOM 1538 N N . THR A 1 196 ? -9.229 23.914 32.026 1.00 94.38 196 THR A N 1
ATOM 1539 C CA . THR A 1 196 ? -8.846 25.233 31.490 1.00 94.38 196 THR A CA 1
ATOM 1540 C C . THR A 1 196 ? -9.977 25.864 30.666 1.00 94.38 196 THR A C 1
ATOM 1542 O O . THR A 1 196 ? -10.854 25.148 30.187 1.00 94.38 196 THR A O 1
ATOM 1545 N N . PRO A 1 197 ? -9.956 27.190 30.411 1.00 93.62 197 PRO A N 1
ATOM 1546 C CA . PRO A 1 197 ? -10.914 27.832 29.501 1.00 93.62 197 PRO A CA 1
ATOM 1547 C C . PRO A 1 197 ? -10.875 27.308 28.054 1.00 93.62 197 PRO A C 1
ATOM 1549 O O . PRO A 1 197 ? -11.774 27.603 27.274 1.00 93.62 197 PRO A O 1
ATOM 1552 N N . GLU A 1 198 ? -9.831 26.564 27.685 1.00 94.00 198 GLU A N 1
ATOM 1553 C CA . GLU A 1 198 ? -9.618 25.998 26.349 1.00 94.00 198 GLU A CA 1
ATOM 1554 C C . GLU A 1 198 ? -9.994 24.507 26.283 1.00 94.00 198 GLU A C 1
ATOM 1556 O O . GLU A 1 198 ? -9.625 23.817 25.327 1.00 94.00 198 GLU A O 1
ATOM 1561 N N . GLU A 1 199 ? -10.685 23.997 27.309 1.00 95.81 199 GLU A N 1
ATOM 1562 C CA . GLU A 1 199 ? -11.136 22.612 27.369 1.00 95.81 199 GLU A CA 1
ATOM 1563 C C . GLU A 1 199 ? -12.037 22.275 26.177 1.00 95.81 199 GLU A C 1
ATOM 1565 O O . GLU A 1 199 ? -13.001 22.980 25.867 1.00 95.81 199 GLU A O 1
ATOM 1570 N N . ARG A 1 200 ? -11.725 21.169 25.501 1.00 94.44 200 ARG A N 1
ATOM 1571 C CA . ARG A 1 200 ? -12.545 20.642 24.407 1.00 94.44 200 ARG A CA 1
ATOM 1572 C C . ARG A 1 200 ? -12.502 19.126 24.362 1.00 94.44 200 ARG A C 1
ATOM 1574 O O . ARG A 1 200 ? -11.499 18.516 24.728 1.00 94.44 200 ARG A O 1
ATOM 1581 N N . GLN A 1 201 ? -13.569 18.533 23.844 1.00 94.88 201 GLN A N 1
ATOM 1582 C CA . GLN A 1 201 ? -13.609 17.110 23.536 1.00 94.88 201 GLN A CA 1
ATOM 1583 C C . GLN A 1 201 ? -13.240 16.881 22.075 1.00 94.88 201 GLN A C 1
ATOM 1585 O O . GLN A 1 201 ? -13.825 17.485 21.177 1.00 94.88 201 GLN A O 1
ATOM 1590 N N . ASN A 1 202 ? -12.289 15.982 21.847 1.00 92.81 202 ASN A N 1
ATOM 1591 C CA . ASN A 1 202 ? -11.974 15.479 20.519 1.00 92.81 202 ASN A CA 1
ATOM 1592 C C . ASN A 1 202 ? -12.471 14.041 20.422 1.00 92.81 202 ASN A C 1
ATOM 1594 O O . ASN A 1 202 ? -12.118 13.211 21.260 1.00 92.81 202 ASN A O 1
ATOM 1598 N N . GLN A 1 203 ? -13.273 13.754 19.401 1.00 93.44 203 GLN A N 1
ATOM 1599 C CA . GLN A 1 203 ? -13.670 12.386 19.098 1.00 93.44 203 GLN A CA 1
ATOM 1600 C C . GLN A 1 203 ? -12.453 11.597 18.609 1.00 93.44 203 GLN A C 1
ATOM 1602 O O . GLN A 1 203 ? -11.677 12.095 17.791 1.00 93.44 203 GLN A O 1
ATOM 1607 N N . ILE A 1 204 ? -12.300 10.372 19.101 1.00 93.69 204 ILE A N 1
ATOM 1608 C CA . ILE A 1 204 ? -11.285 9.425 18.648 1.00 93.69 204 ILE A CA 1
ATOM 1609 C C . ILE A 1 204 ? -11.953 8.346 17.806 1.00 93.69 204 ILE A C 1
ATOM 1611 O O . ILE A 1 204 ? -13.055 7.890 18.096 1.00 93.69 204 ILE A O 1
ATOM 1615 N N . THR A 1 205 ? -11.268 7.921 16.750 1.00 93.12 205 THR A N 1
ATOM 1616 C CA . THR A 1 205 ? -11.615 6.720 15.990 1.00 93.12 205 THR A CA 1
ATOM 1617 C C . THR A 1 205 ? -10.380 5.833 15.908 1.00 93.12 205 THR A C 1
ATOM 1619 O O . THR A 1 205 ? -9.373 6.214 15.317 1.00 93.12 205 THR A O 1
ATOM 1622 N N . SER A 1 206 ? -10.445 4.656 16.531 1.00 92.12 206 SER A N 1
ATOM 1623 C CA . SER A 1 206 ? -9.350 3.682 16.545 1.00 92.12 206 SER A CA 1
ATOM 1624 C C . SER A 1 206 ? -9.478 2.735 15.348 1.00 92.12 206 SER A C 1
ATOM 1626 O O . SER A 1 206 ? -10.200 1.739 15.399 1.00 92.12 206 SER A O 1
ATOM 1628 N N . ILE A 1 207 ? -8.785 3.035 14.242 1.00 92.25 207 ILE A N 1
ATOM 1629 C CA . ILE A 1 207 ? -8.798 2.180 13.036 1.00 92.25 207 ILE A CA 1
ATOM 1630 C C . ILE A 1 207 ? -8.387 0.730 13.339 1.00 92.25 207 ILE A C 1
ATOM 1632 O O . ILE A 1 207 ? -9.079 -0.175 12.866 1.00 92.25 207 ILE A O 1
ATOM 1636 N N . PRO A 1 208 ? -7.341 0.458 14.149 1.00 91.44 208 PRO A N 1
ATOM 1637 C CA . PRO A 1 208 ? -6.971 -0.916 14.483 1.00 91.44 208 PRO A CA 1
ATOM 1638 C C . PRO A 1 208 ? -8.085 -1.694 15.194 1.00 91.44 208 PRO A C 1
ATOM 1640 O O . PRO A 1 208 ? -8.258 -2.887 14.938 1.00 91.44 208 PRO A O 1
ATOM 1643 N N . GLU A 1 209 ? -8.868 -1.043 16.056 1.00 92.81 209 GLU A N 1
ATOM 1644 C CA . GLU A 1 209 ? -10.002 -1.678 16.738 1.00 92.81 209 GLU A CA 1
ATOM 1645 C C . GLU A 1 209 ? -11.146 -1.976 15.773 1.00 92.81 209 GLU A C 1
ATOM 1647 O O . GLU A 1 209 ? -11.679 -3.088 15.777 1.00 92.81 209 GLU A O 1
ATOM 1652 N N . LEU A 1 210 ? -11.483 -1.025 14.897 1.00 94.75 210 LEU A N 1
ATOM 1653 C CA . LEU A 1 210 ? -12.506 -1.223 13.869 1.00 94.75 210 LEU A CA 1
ATOM 1654 C C . LEU A 1 210 ? -12.124 -2.354 12.909 1.00 94.75 210 LEU A C 1
ATOM 1656 O O . LEU A 1 210 ? -12.946 -3.223 12.614 1.00 94.75 210 LEU A O 1
ATOM 1660 N N . ALA A 1 211 ? -10.863 -2.385 12.475 1.00 94.19 211 ALA A N 1
ATOM 1661 C CA . ALA A 1 211 ? -10.325 -3.457 11.652 1.00 94.19 211 ALA A CA 1
ATOM 1662 C C . ALA A 1 211 ? -10.364 -4.809 12.380 1.00 94.19 211 ALA A C 1
ATOM 1664 O O . ALA A 1 211 ? -10.796 -5.807 11.806 1.00 94.19 211 ALA A O 1
ATOM 1665 N N . SER A 1 212 ? -9.974 -4.847 13.658 1.00 92.44 212 SER A N 1
ATOM 1666 C CA . SER A 1 212 ? -10.020 -6.069 14.473 1.00 92.44 212 SER A CA 1
ATOM 1667 C C . SER A 1 212 ? -11.448 -6.592 14.614 1.00 92.44 212 SER A C 1
ATOM 1669 O O . SER A 1 212 ? -11.692 -7.780 14.414 1.00 92.44 212 SER A O 1
ATOM 1671 N N . LYS A 1 213 ? -12.414 -5.707 14.886 1.00 93.94 213 LYS A N 1
ATOM 1672 C CA . LYS A 1 213 ? -13.838 -6.054 14.957 1.00 93.94 213 LYS A CA 1
ATOM 1673 C C . LYS A 1 213 ? -14.349 -6.611 13.630 1.00 93.94 213 LYS A C 1
ATOM 1675 O O . LYS A 1 213 ? -15.067 -7.609 13.622 1.00 93.94 213 LYS A O 1
ATOM 1680 N N . TRP A 1 214 ? -13.959 -6.003 12.510 1.00 93.62 214 TRP A N 1
ATOM 1681 C CA . TRP A 1 214 ? -14.308 -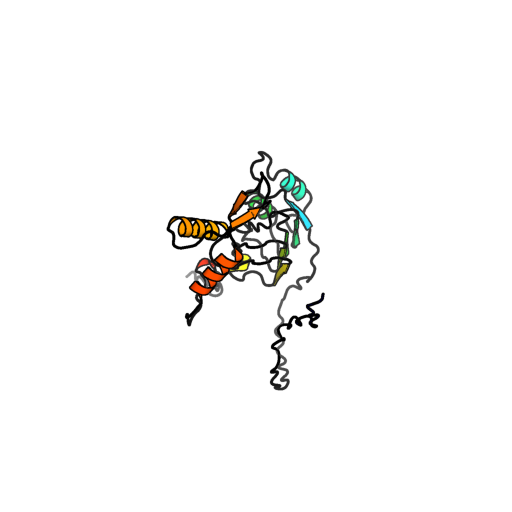6.506 11.184 1.00 93.62 214 TRP A CA 1
ATOM 1682 C C . TRP A 1 214 ? -13.724 -7.902 10.926 1.00 93.62 214 TRP A C 1
ATOM 1684 O O . TRP A 1 214 ? -14.461 -8.798 10.515 1.00 93.62 214 TRP A O 1
ATOM 1694 N N . MET A 1 215 ? -12.441 -8.117 11.236 1.00 90.88 215 MET A N 1
ATOM 1695 C CA . MET A 1 215 ? -11.771 -9.415 11.081 1.00 90.88 215 MET A CA 1
ATOM 1696 C C . MET A 1 215 ? -12.441 -10.505 11.924 1.00 90.88 215 MET A C 1
ATOM 1698 O O . MET A 1 215 ? -12.701 -11.599 11.425 1.00 90.88 215 MET A O 1
ATOM 1702 N N . ILE A 1 216 ? -12.767 -10.201 13.184 1.00 92.31 216 ILE A N 1
ATOM 1703 C CA . ILE A 1 216 ? -13.485 -11.119 14.077 1.00 92.31 216 ILE A CA 1
ATOM 1704 C C . ILE A 1 216 ? -14.839 -11.484 13.464 1.00 92.31 216 ILE A C 1
ATOM 1706 O O . ILE A 1 216 ? -15.112 -12.661 13.256 1.00 92.31 216 ILE A O 1
ATOM 1710 N N . ASN A 1 217 ? -15.640 -10.498 13.056 1.00 90.75 217 ASN A N 1
ATOM 1711 C CA . ASN A 1 217 ? -16.936 -10.752 12.417 1.00 90.75 217 ASN A CA 1
ATOM 1712 C C . ASN A 1 217 ? -16.813 -11.566 11.118 1.00 90.75 217 ASN A C 1
ATOM 1714 O O . ASN A 1 217 ? -17.699 -12.357 10.781 1.00 90.75 217 ASN A O 1
ATOM 1718 N N . LYS A 1 218 ? -15.728 -11.370 10.358 1.00 89.62 218 LYS A N 1
ATOM 1719 C CA . LYS A 1 218 ? -15.485 -12.111 9.121 1.00 89.62 218 LYS A CA 1
ATOM 1720 C C . LYS A 1 218 ? -15.148 -13.573 9.393 1.00 89.62 218 LYS A C 1
ATOM 1722 O O . LYS A 1 218 ? -15.639 -14.414 8.640 1.00 89.62 218 LYS A O 1
ATOM 1727 N N . TYR A 1 219 ? -14.360 -13.878 10.422 1.00 88.25 219 TYR A N 1
ATOM 1728 C CA . TYR A 1 219 ? -13.735 -15.195 10.587 1.00 88.25 219 TYR A CA 1
ATOM 1729 C C . TYR A 1 219 ? -14.244 -16.033 11.755 1.00 88.25 219 TYR A C 1
ATOM 1731 O O . TYR A 1 219 ? -14.206 -17.264 11.688 1.00 88.25 219 TYR A O 1
ATOM 1739 N N . GLU A 1 220 ? -14.744 -15.408 12.815 1.00 89.62 220 GLU A N 1
ATOM 1740 C CA . GLU A 1 220 ? -15.190 -16.124 14.002 1.00 89.62 220 GLU A CA 1
ATOM 1741 C C . GLU A 1 220 ? -16.337 -17.094 13.663 1.00 89.62 220 GLU A C 1
ATOM 1743 O O . GLU A 1 220 ? -17.338 -16.739 13.040 1.00 89.62 220 GLU A O 1
ATOM 1748 N N . GLY A 1 221 ? -16.164 -18.367 14.034 1.00 79.88 221 GLY A N 1
ATOM 1749 C CA . GLY A 1 221 ? -17.163 -19.420 13.827 1.00 79.88 221 GLY A CA 1
ATOM 1750 C C . GLY A 1 221 ? -17.242 -20.016 12.412 1.00 79.88 221 GLY A C 1
ATOM 1751 O O . GLY A 1 221 ? -18.080 -20.893 12.188 1.00 79.88 221 GLY A O 1
ATOM 1752 N N . LYS A 1 222 ? -16.382 -19.613 11.462 1.00 81.88 222 LYS A N 1
ATOM 1753 C CA . LYS A 1 222 ? -16.385 -20.157 10.088 1.00 81.88 222 LYS A CA 1
ATOM 1754 C C . LYS A 1 222 ? -15.365 -21.286 9.905 1.00 81.88 222 LYS A C 1
ATOM 1756 O O . LYS A 1 222 ? -14.208 -21.173 10.295 1.00 81.88 222 LYS A O 1
ATOM 1761 N N . LYS A 1 223 ? -15.805 -22.401 9.302 1.00 68.00 223 LYS A N 1
ATOM 1762 C CA . LYS A 1 223 ? -14.970 -23.601 9.069 1.00 68.00 223 LYS A CA 1
ATOM 1763 C C . LYS A 1 223 ? -14.052 -23.484 7.851 1.00 68.00 223 LYS A C 1
ATOM 1765 O O . LYS A 1 223 ? -13.002 -24.115 7.832 1.00 68.00 223 LYS A O 1
ATOM 1770 N N . GLU A 1 224 ? -14.430 -22.677 6.865 1.00 72.44 224 GLU A N 1
ATOM 1771 C CA . GLU A 1 224 ? -13.648 -22.433 5.653 1.00 72.44 224 GLU A CA 1
ATOM 1772 C C . GLU A 1 224 ? -13.465 -20.932 5.452 1.00 72.44 224 GLU A C 1
ATOM 1774 O O . GLU A 1 224 ? -14.407 -20.151 5.594 1.00 72.44 224 GLU A O 1
ATOM 1779 N N . HIS A 1 225 ? -12.230 -20.549 5.143 1.00 73.94 225 HIS A N 1
ATOM 1780 C CA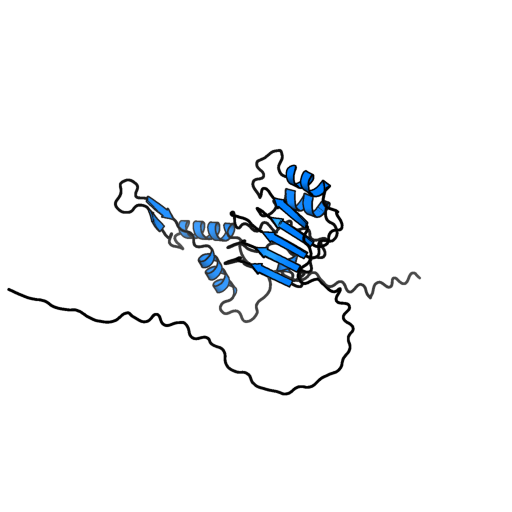 . HIS A 1 225 ? -11.830 -19.170 4.908 1.00 73.94 225 HIS A CA 1
ATOM 1781 C C . HIS A 1 225 ? -11.695 -19.019 3.394 1.00 73.94 225 HIS A C 1
ATOM 1783 O O . HIS A 1 225 ? -10.751 -19.541 2.803 1.00 73.94 225 HIS A O 1
ATOM 1789 N N . GLN A 1 226 ? -12.683 -18.391 2.758 1.00 78.56 226 GLN A N 1
ATOM 1790 C CA . GLN A 1 226 ? -12.604 -18.065 1.337 1.00 78.56 226 GLN A CA 1
ATOM 1791 C C . GLN A 1 226 ? -11.877 -16.734 1.178 1.00 78.56 226 GLN A C 1
ATOM 1793 O O . GLN A 1 226 ? -12.133 -15.791 1.930 1.00 78.56 226 GLN A O 1
ATOM 1798 N N . LEU A 1 227 ? -10.968 -16.682 0.207 1.00 80.06 227 LEU A N 1
ATOM 1799 C CA . LEU A 1 227 ? -10.352 -15.430 -0.201 1.00 80.06 227 LEU A CA 1
ATOM 1800 C C . LEU A 1 227 ? -11.417 -14.526 -0.823 1.00 80.06 227 LEU A C 1
ATOM 1802 O O . LEU A 1 227 ? -12.404 -14.999 -1.387 1.00 80.06 227 LEU A O 1
ATOM 1806 N N . GLU A 1 228 ? -11.210 -13.219 -0.727 1.00 82.44 228 GLU A N 1
ATOM 1807 C CA . GLU A 1 228 ? -11.969 -12.278 -1.548 1.00 82.44 228 GLU A CA 1
ATOM 1808 C C . GLU A 1 228 ? -11.651 -12.530 -3.028 1.00 82.44 228 GLU A C 1
ATOM 1810 O O . GLU A 1 228 ? -10.537 -12.936 -3.360 1.00 82.44 228 GLU A O 1
ATOM 1815 N N . GLU A 1 229 ? -12.626 -12.317 -3.913 1.00 82.62 229 GLU A N 1
ATOM 1816 C CA . GLU A 1 229 ? -12.519 -12.633 -5.346 1.00 82.62 229 GLU A CA 1
ATOM 1817 C C . GLU A 1 229 ? -11.263 -12.020 -5.996 1.00 82.62 229 GLU A C 1
ATOM 1819 O O . GLU A 1 229 ? -10.527 -12.691 -6.719 1.00 82.62 229 GLU A O 1
ATOM 1824 N N . ASP A 1 230 ? -10.940 -10.783 -5.629 1.00 82.69 230 ASP A N 1
ATOM 1825 C CA . ASP A 1 230 ? -9.773 -10.056 -6.136 1.00 82.69 230 ASP A CA 1
ATOM 1826 C C . ASP A 1 230 ? -8.421 -10.594 -5.626 1.00 82.69 230 ASP A C 1
ATOM 1828 O O . ASP A 1 230 ? -7.372 -10.296 -6.209 1.00 82.69 230 ASP A O 1
ATOM 1832 N N . ASN A 1 231 ? -8.425 -11.386 -4.546 1.00 87.44 231 ASN A N 1
ATOM 1833 C CA . ASN A 1 231 ? -7.224 -11.969 -3.938 1.00 87.44 231 ASN A CA 1
ATOM 1834 C C . ASN A 1 231 ? -6.841 -13.314 -4.574 1.00 87.44 231 ASN A C 1
ATOM 1836 O O . ASN A 1 231 ? -5.791 -13.874 -4.254 1.00 87.44 231 ASN A O 1
ATOM 1840 N N . TYR A 1 232 ? -7.668 -13.864 -5.468 1.00 86.62 232 TYR A N 1
ATOM 1841 C CA . TYR A 1 232 ? -7.309 -15.098 -6.153 1.00 86.62 232 TYR A CA 1
ATOM 1842 C C . TYR A 1 232 ? -6.153 -14.856 -7.137 1.00 86.62 232 TYR A C 1
ATOM 1844 O O . TYR A 1 232 ? -6.145 -13.857 -7.864 1.00 86.62 232 TYR A O 1
ATOM 1852 N N . PRO A 1 233 ? -5.167 -15.771 -7.200 1.00 83.88 233 PRO A N 1
ATOM 1853 C CA . PRO A 1 233 ? -4.122 -15.691 -8.207 1.00 83.88 233 PRO A CA 1
ATOM 1854 C C . PRO A 1 233 ? -4.742 -15.743 -9.609 1.00 83.88 233 PRO A C 1
ATOM 1856 O O . PRO A 1 233 ? -5.731 -16.455 -9.815 1.00 83.88 233 PRO A O 1
ATOM 1859 N N . PRO A 1 234 ? -4.162 -15.032 -10.594 1.00 76.69 234 PRO A N 1
ATOM 1860 C CA . PRO A 1 234 ? -4.660 -15.095 -11.956 1.00 76.69 234 PRO A CA 1
ATOM 1861 C C . PRO A 1 234 ? -4.634 -16.552 -12.446 1.00 76.69 234 PRO A C 1
ATOM 1863 O O . PRO A 1 234 ? -3.701 -17.295 -12.106 1.00 76.69 234 PRO A O 1
ATOM 1866 N N . PRO A 1 235 ? -5.625 -16.979 -13.251 1.00 74.88 235 PRO A N 1
ATOM 1867 C CA . PRO A 1 235 ? -5.668 -18.335 -13.773 1.00 74.88 235 PRO A CA 1
ATOM 1868 C C . PRO A 1 235 ? -4.344 -18.674 -14.453 1.00 74.88 235 PRO A C 1
ATOM 1870 O O . PRO A 1 235 ? -3.882 -17.949 -15.336 1.00 74.88 235 PRO A O 1
ATOM 1873 N N . THR A 1 236 ? -3.712 -19.777 -14.056 1.00 61.59 236 THR A N 1
ATOM 1874 C CA . THR A 1 236 ? -2.498 -20.236 -14.732 1.00 61.59 236 THR A CA 1
ATOM 1875 C C . THR A 1 236 ? -2.890 -20.741 -16.120 1.00 61.59 236 THR A C 1
ATOM 1877 O O . THR A 1 236 ? -3.315 -21.886 -16.274 1.00 61.59 236 THR A O 1
ATOM 1880 N N . ILE A 1 237 ? -2.783 -19.891 -17.146 1.00 52.03 237 ILE A N 1
ATOM 1881 C CA . ILE A 1 237 ? -2.980 -20.321 -18.532 1.00 52.03 237 ILE A CA 1
ATOM 1882 C C . ILE A 1 237 ? -1.806 -21.230 -18.884 1.00 52.03 237 ILE A C 1
ATOM 1884 O O . ILE A 1 237 ? -0.683 -20.788 -19.122 1.00 52.03 237 ILE A O 1
ATOM 1888 N N . ASN A 1 238 ? -2.058 -22.534 -18.884 1.00 40.09 238 ASN A N 1
ATOM 1889 C CA . ASN A 1 238 ? -1.071 -23.524 -19.275 1.00 40.09 238 ASN A CA 1
ATOM 1890 C C . ASN A 1 238 ? -0.944 -23.488 -20.808 1.00 40.09 238 ASN A C 1
ATOM 1892 O O . ASN A 1 238 ? -1.653 -24.193 -21.520 1.00 40.09 238 ASN A O 1
ATOM 1896 N N . ILE A 1 239 ? -0.049 -22.645 -21.332 1.00 46.66 239 ILE A N 1
ATOM 1897 C CA . ILE A 1 239 ? 0.137 -22.394 -22.781 1.00 46.66 239 ILE A CA 1
ATOM 1898 C C . ILE A 1 239 ? 0.669 -23.632 -23.545 1.00 46.66 239 ILE A C 1
ATOM 1900 O O . ILE A 1 239 ? 0.959 -23.575 -24.734 1.00 46.66 239 ILE A O 1
ATOM 1904 N N . ARG A 1 240 ? 0.792 -24.795 -22.892 1.00 42.88 240 ARG A N 1
ATOM 1905 C CA . ARG A 1 240 ? 1.321 -26.030 -23.489 1.00 42.88 240 ARG A CA 1
ATOM 1906 C C . ARG A 1 240 ? 0.368 -26.763 -24.446 1.00 42.88 240 ARG A C 1
ATOM 1908 O O . ARG A 1 240 ? 0.782 -27.777 -24.993 1.00 42.88 240 ARG A O 1
ATOM 1915 N N . PHE A 1 241 ? -0.852 -26.276 -24.693 1.00 41.59 241 PHE A N 1
ATOM 1916 C CA . PHE A 1 241 ? -1.834 -26.986 -25.534 1.00 41.59 241 PHE A CA 1
ATOM 1917 C C . PHE A 1 241 ? -2.453 -26.183 -26.686 1.00 41.59 241 PHE A C 1
ATOM 1919 O O . PHE A 1 241 ? -3.448 -26.624 -27.253 1.00 41.59 241 PHE A O 1
ATOM 1926 N N . VAL A 1 242 ? -1.856 -25.069 -27.117 1.00 38.62 242 VAL A N 1
ATOM 1927 C CA . VAL A 1 242 ? -2.231 -24.476 -28.415 1.00 38.62 242 VAL A CA 1
ATOM 1928 C C . VAL A 1 242 ? -1.311 -25.032 -29.502 1.00 38.62 242 VAL A C 1
ATOM 1930 O O . VAL A 1 242 ? -0.422 -24.354 -30.004 1.00 38.62 242 VAL A O 1
ATOM 1933 N N . VAL A 1 243 ? -1.506 -26.308 -29.846 1.00 37.66 243 VAL A N 1
ATOM 1934 C CA . VAL A 1 243 ? -1.113 -26.817 -31.166 1.00 37.66 243 VAL A CA 1
ATOM 1935 C C . VAL A 1 243 ? -2.337 -26.650 -32.052 1.00 37.66 243 VAL A C 1
ATOM 1937 O O . VAL A 1 243 ? -3.219 -27.504 -32.087 1.00 37.66 243 VAL A O 1
ATOM 1940 N N . THR A 1 244 ? -2.411 -25.518 -32.743 1.00 35.22 244 THR A N 1
ATOM 1941 C CA . THR A 1 244 ? -3.313 -25.376 -33.884 1.00 35.22 244 THR A CA 1
ATOM 1942 C C . THR A 1 244 ? -2.789 -26.300 -34.975 1.00 35.22 244 THR A C 1
ATOM 1944 O O . THR A 1 244 ? -1.782 -26.006 -35.618 1.00 35.22 244 THR A O 1
ATOM 1947 N N . VAL A 1 245 ? -3.448 -27.442 -35.167 1.00 38.25 245 VAL A N 1
ATOM 1948 C CA . VAL A 1 245 ? -3.283 -28.231 -36.386 1.00 38.25 245 VAL A CA 1
ATOM 1949 C C . VAL A 1 245 ? -3.992 -27.454 -37.488 1.00 38.25 245 VAL A C 1
ATOM 1951 O O . VAL A 1 245 ? -5.216 -27.462 -37.577 1.00 38.25 245 VAL A O 1
ATOM 1954 N N . LEU A 1 246 ? -3.216 -26.727 -38.287 1.00 34.91 246 LEU A N 1
ATOM 1955 C CA . LEU A 1 246 ? -3.662 -26.283 -39.601 1.00 34.91 246 LEU A CA 1
ATOM 1956 C C . LEU A 1 246 ? -3.633 -27.519 -40.507 1.00 34.91 246 LEU A C 1
ATOM 1958 O O . LEU A 1 246 ? -2.554 -27.992 -40.864 1.00 34.91 246 LEU A O 1
ATOM 1962 N N . THR A 1 247 ? -4.808 -28.076 -40.794 1.00 48.28 247 THR A N 1
ATOM 1963 C CA . THR A 1 247 ? -5.030 -28.971 -41.941 1.00 48.28 247 THR A CA 1
ATOM 1964 C C . THR A 1 247 ? -5.376 -28.157 -43.170 1.00 48.28 247 THR A C 1
ATOM 1966 O O . THR A 1 247 ? -6.212 -27.237 -43.007 1.00 48.28 247 THR A O 1
#

Organism: NCBI:txid656916

Secondary structure (DSSP, 8-state):
----------PPP--PPPP-------------------------SS--PEEEE---S-TTSTTTTHHHHHHHTTS-TT-SEEEEESBPPPHHHHHHHHHH-S---EEEEE-BTTT----TT--TTS--SEEEEES--S-B---HHHHTT--SEEEEES-TT-BSSS--HHHHHHHHHHHHHHTSSPPEEEEESTTSTT-EEEEE--HHHHHHHHHHHHHTT-SS-PPPGGGSPPP---GGG------

Sequence (247 aa):
MQPLFRIWTQPRTLSTPRPFLSSILHRPNAYSKGRMASTVTQLSLKPHHHVVKIEGAREDSENHGEDLISQLKSIPSDITALRIEEDAPSDKEWAILGSHFTDIQSLELESGFNEDLNDKELPLHWPLKRCQLSSACGEVTLTPHIRQGRVSHLILLLTSGIRFEGPTSSELSKAHSQAIARGEEKADYITVKEGTPEERQNQITSIPELASKWMINKYEGKKEHQLEEDNYPPPTINIRFVVTVLT

Foldseek 3Di:
DDDDDDDDDDDPDPDDDDDDDDDDDDDDDDDDPDDPPPPPPPPDPDDDADEAEAPEQPPVDPCHCVSVVVSLVPPQQADAHHEYDAAADHLVNQVVNLVRHQEHAEYEYEHHPVLDHNCQNNHPNHQHQYYEYESNELFEHNDLCQLQVSHNYYHYYNHYNYHPDDDGLVVLVVVQVVCVVVVNDDWDWDWDPPPDPPTDIDTDDDSSVSVVVVVCVQDPPDPDDDRDPSSHHDPPPPVVPPPPPDD

pLDDT: mean 78.62, std 23.89, range [28.3, 98.12]